Protein AF-J5KKH3-F1 (afdb_monomer_lite)

Foldseek 3Di:
DDDDDDDDDPPPPPQVVLQVVQVQVLQVLLCVLLVVLVQVLCVPFQVNDLHAPVSQVNGPDDPDDDPDDPCSCVVCVVQADDDPDNVVLSVLSNVQVVQLSNQVSHVLVVLCVLPVVCNVVCRVPKDQDKDFQDWDQDPQKIKTFIARIPVVVVCVVVVSVPCPDDRDGSGIWIWHDDPSHIHTYRDD

Radius of gyration: 20.19 Å; chains: 1; bounding box: 41×70×56 Å

pLDDT: mean 82.18, std 15.2, range [37.94, 97.38]

Sequence (188 aa):
MKKIVYAVLASAVLAFGASEDSAKSLTMEFLKAVQKPYKEFMDKCLGGKMPDMQAMRDAKCGLFDDGRDYSYYKKLSGKIKFGDNKIEDMQELDTNYNEAMSTLADRVANLKAANPTKAQNIDANLKFVNKVVDIKEEDGETKVYYSLSNLQELIKMYNLGIYTEEILYDGILSLECGDGKCKILPQN

Secondary structure (DSSP, 8-state):
-----------SSHHHHHHHHHHHHHHHHHHHHHHHHHHHHHHHHSTTSPPPHHHHHT-SS-TT-TT--GGGGGGGTTTB---S-HHHHHHHHHHHHHHHHHHHHHHHHHHHHH-GGGHHHHHHH--EEEEEEEEEEETTEEEEEEEEESHHHHHHHTT--S--SS---SEEEEEEEETTEEEEE---

Structure (mmCIF, N/CA/C/O backbone):
data_AF-J5KKH3-F1
#
_entry.id   AF-J5KKH3-F1
#
loop_
_atom_site.group_PDB
_atom_site.id
_atom_site.type_symbol
_atom_site.label_atom_id
_atom_site.label_alt_id
_atom_site.label_comp_id
_atom_site.label_asym_id
_atom_site.label_entity_id
_atom_site.label_seq_id
_atom_site.pdbx_PDB_ins_code
_atom_site.Cartn_x
_atom_site.Cartn_y
_atom_site.Cartn_z
_atom_site.occupancy
_atom_site.B_iso_or_equiv
_atom_site.auth_seq_id
_atom_site.auth_comp_id
_atom_site.auth_asym_id
_atom_site.auth_atom_id
_atom_site.pdbx_PDB_model_num
ATOM 1 N N . MET A 1 1 ? 23.697 48.960 -31.230 1.00 40.50 1 MET A N 1
ATOM 2 C CA . MET A 1 1 ? 23.249 47.659 -31.793 1.00 40.50 1 MET A CA 1
ATOM 3 C C . MET A 1 1 ? 24.181 46.596 -31.217 1.00 40.50 1 MET A C 1
ATOM 5 O O . MET A 1 1 ? 25.371 46.811 -31.323 1.00 40.50 1 MET A O 1
ATOM 9 N N . LYS A 1 2 ? 23.792 45.519 -30.529 1.00 37.94 2 LYS A N 1
ATOM 10 C CA . LYS A 1 2 ? 22.550 44.738 -30.4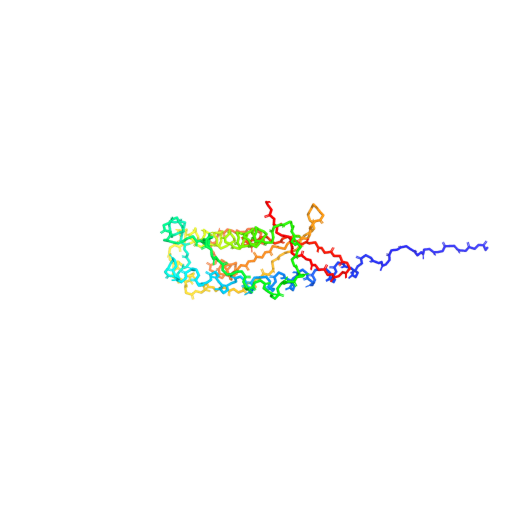77 1.00 37.94 2 LYS A CA 1
ATOM 11 C C . LYS A 1 2 ? 22.249 44.332 -29.023 1.00 37.94 2 LYS A C 1
ATOM 13 O O . LYS A 1 2 ? 23.160 44.015 -28.269 1.00 37.94 2 LYS A O 1
ATOM 18 N N . LYS A 1 3 ? 20.962 44.329 -28.674 1.00 40.31 3 LYS A N 1
ATOM 19 C CA . LYS A 1 3 ? 20.409 43.634 -27.507 1.00 40.31 3 LYS A CA 1
ATOM 20 C C . LYS A 1 3 ? 20.578 42.127 -27.725 1.00 40.31 3 LYS A C 1
ATOM 22 O O . LYS A 1 3 ? 20.218 41.648 -28.797 1.00 40.31 3 LYS A O 1
ATOM 27 N N . ILE A 1 4 ? 21.055 41.396 -26.725 1.00 45.94 4 ILE A N 1
ATOM 28 C CA . ILE A 1 4 ? 20.793 39.959 -26.605 1.00 45.94 4 ILE A CA 1
ATOM 29 C C . ILE A 1 4 ? 20.009 39.805 -25.308 1.00 45.94 4 ILE A C 1
ATOM 31 O O . ILE A 1 4 ? 20.543 39.968 -24.216 1.00 45.94 4 ILE A O 1
ATOM 35 N N . VAL A 1 5 ? 18.701 39.624 -25.465 1.00 42.97 5 VAL A N 1
ATOM 36 C CA . VAL A 1 5 ? 17.763 39.328 -24.388 1.00 42.97 5 VAL A CA 1
ATOM 37 C C . VAL A 1 5 ? 17.586 37.814 -24.347 1.00 42.97 5 VAL A C 1
ATOM 39 O O . VAL A 1 5 ? 17.297 37.205 -25.371 1.00 42.97 5 VAL A O 1
ATOM 42 N N . TYR A 1 6 ? 17.813 37.268 -23.153 1.00 45.56 6 TYR A N 1
ATOM 43 C CA . TYR A 1 6 ? 17.179 36.111 -22.519 1.00 45.56 6 TYR A CA 1
ATOM 44 C C . TYR A 1 6 ? 16.308 35.190 -23.381 1.00 45.56 6 TYR A C 1
ATOM 46 O O . TYR A 1 6 ? 15.231 35.578 -23.825 1.00 45.56 6 TYR A O 1
ATOM 54 N N . ALA A 1 7 ? 16.692 33.916 -23.423 1.00 49.44 7 ALA A N 1
ATOM 55 C CA . ALA A 1 7 ? 15.748 32.806 -23.497 1.00 49.44 7 ALA A CA 1
ATOM 56 C C . ALA A 1 7 ? 16.432 31.536 -22.981 1.00 49.44 7 ALA A C 1
ATOM 58 O O . ALA A 1 7 ? 16.978 30.759 -23.757 1.00 49.44 7 ALA A O 1
ATOM 59 N N . VAL A 1 8 ? 16.434 31.331 -21.664 1.00 42.41 8 VAL A N 1
ATOM 60 C CA . VAL A 1 8 ? 16.757 30.026 -21.085 1.00 42.41 8 VAL A CA 1
ATOM 61 C C . VAL A 1 8 ? 15.768 29.750 -19.950 1.00 42.41 8 VAL A C 1
ATOM 63 O O . VAL A 1 8 ? 15.654 30.546 -19.024 1.00 42.41 8 VAL A O 1
ATOM 66 N N . LEU A 1 9 ? 15.087 28.604 -20.078 1.00 42.47 9 LEU A N 1
ATOM 67 C CA . LEU A 1 9 ? 14.285 27.872 -19.084 1.00 42.47 9 LEU A CA 1
ATOM 68 C C . LEU A 1 9 ? 12.838 28.336 -18.852 1.00 42.47 9 LEU A C 1
ATOM 70 O O . LEU A 1 9 ? 12.487 28.869 -17.807 1.00 42.47 9 LEU A O 1
ATOM 74 N N . ALA A 1 10 ? 11.963 27.972 -19.793 1.00 41.03 10 ALA A N 1
ATOM 75 C CA . ALA A 1 10 ? 10.528 27.785 -19.545 1.00 41.03 10 ALA A CA 1
ATOM 76 C C . ALA A 1 10 ? 10.089 26.313 -19.733 1.00 41.03 10 ALA A C 1
ATOM 78 O O . ALA A 1 10 ? 8.923 26.044 -20.000 1.00 41.03 10 ALA A O 1
ATOM 79 N N . SER A 1 11 ? 11.011 25.348 -19.608 1.00 42.81 11 SER A N 1
ATOM 80 C CA . SER A 1 11 ? 10.734 23.927 -19.904 1.00 42.81 11 SER A CA 1
ATOM 81 C C . SER A 1 11 ? 10.612 23.025 -18.669 1.00 42.81 11 SER A C 1
ATOM 83 O O . SER A 1 11 ? 10.300 21.850 -18.814 1.00 42.81 11 SER A O 1
ATOM 85 N N . ALA A 1 12 ? 10.829 23.540 -17.455 1.00 41.09 12 ALA A N 1
ATOM 86 C CA . ALA A 1 12 ? 10.864 22.710 -16.245 1.00 41.09 12 ALA A CA 1
ATOM 87 C C . ALA A 1 12 ? 9.505 22.547 -15.532 1.00 41.09 12 ALA A C 1
ATOM 89 O O . ALA A 1 12 ? 9.409 21.768 -14.593 1.00 41.09 12 ALA A O 1
ATOM 90 N N . VAL A 1 13 ? 8.447 23.250 -15.958 1.00 43.22 13 VAL A N 1
ATOM 91 C CA . VAL A 1 13 ? 7.184 23.315 -15.186 1.00 43.22 13 VAL A CA 1
ATOM 92 C C . VAL A 1 13 ? 6.085 22.385 -15.731 1.00 43.22 13 VAL A C 1
ATOM 94 O O . VAL A 1 13 ? 5.138 22.076 -15.020 1.00 43.22 13 VAL A O 1
ATOM 97 N N . LEU A 1 14 ? 6.215 21.867 -16.960 1.00 48.72 14 LEU A N 1
ATOM 98 C CA . LEU A 1 14 ? 5.221 20.951 -17.554 1.00 48.72 14 LEU A CA 1
ATOM 99 C C . LEU A 1 14 ? 5.577 19.463 -17.404 1.00 48.72 14 LEU A C 1
ATOM 101 O O . LEU A 1 14 ? 4.680 18.624 -17.407 1.00 48.72 14 LEU A O 1
ATOM 105 N N . ALA A 1 15 ? 6.863 19.129 -17.261 1.00 55.47 15 ALA A N 1
ATOM 106 C CA . ALA A 1 15 ? 7.313 17.738 -17.175 1.00 55.47 15 ALA A CA 1
ATOM 107 C C . ALA A 1 15 ? 6.948 17.083 -15.831 1.00 55.47 15 ALA A C 1
ATOM 109 O O . ALA A 1 15 ? 6.516 15.934 -15.823 1.00 55.47 15 ALA A O 1
ATOM 110 N N . PHE A 1 16 ? 7.046 17.835 -14.727 1.00 57.81 16 PHE A N 1
ATOM 111 C CA . PHE A 1 16 ? 6.727 17.334 -13.386 1.00 57.81 16 PHE A CA 1
ATOM 112 C C . PHE A 1 16 ? 5.226 17.107 -13.164 1.00 57.81 16 PHE A C 1
ATOM 114 O O . PHE A 1 16 ? 4.843 16.098 -12.587 1.00 57.81 16 PHE A O 1
ATOM 121 N N . GLY A 1 17 ? 4.353 17.987 -13.669 1.00 69.81 17 GLY A N 1
ATOM 122 C CA . GLY A 1 17 ? 2.903 17.788 -13.528 1.00 69.81 17 GLY A CA 1
ATOM 123 C C . GLY A 1 17 ? 2.412 16.531 -14.256 1.00 69.81 17 GLY A C 1
ATOM 124 O O . GLY A 1 17 ? 1.636 15.751 -13.712 1.00 69.81 17 GLY A O 1
ATOM 125 N N . ALA A 1 18 ? 2.927 16.287 -15.466 1.00 76.19 18 ALA A N 1
ATOM 126 C CA . ALA A 1 18 ? 2.580 15.096 -16.238 1.00 76.19 18 ALA A CA 1
ATOM 127 C C . ALA A 1 18 ? 3.116 13.797 -15.605 1.00 76.19 18 ALA A C 1
ATOM 129 O O . ALA A 1 18 ? 2.428 12.774 -15.638 1.00 76.19 18 ALA A O 1
ATOM 130 N N . SER A 1 19 ? 4.323 13.818 -15.022 1.00 85.56 19 SER A N 1
ATOM 131 C CA . SER A 1 19 ? 4.866 12.654 -14.312 1.00 85.56 19 SER A CA 1
ATOM 132 C C . SER A 1 19 ? 4.127 12.386 -13.003 1.00 85.56 19 SER A C 1
ATOM 134 O O . SER A 1 19 ? 3.832 11.229 -12.723 1.00 85.56 19 SER A O 1
ATOM 136 N N . GLU A 1 20 ? 3.749 13.419 -12.249 1.00 89.38 20 GLU A N 1
ATOM 137 C CA . GLU A 1 20 ? 2.968 13.280 -11.016 1.00 89.38 20 GLU A CA 1
ATOM 138 C C . GLU A 1 20 ? 1.594 12.644 -11.287 1.00 89.38 20 GLU A C 1
ATOM 140 O O . GLU A 1 20 ? 1.200 11.693 -10.609 1.00 89.38 20 GLU A O 1
ATOM 145 N N . ASP A 1 21 ? 0.882 13.099 -12.321 1.00 93.75 21 ASP A N 1
ATOM 146 C CA . ASP A 1 21 ? -0.406 12.516 -12.718 1.00 93.75 21 ASP A CA 1
ATOM 147 C C . ASP A 1 21 ? -0.257 11.063 -13.188 1.00 93.75 21 ASP A C 1
ATOM 149 O O . ASP A 1 21 ? -1.050 10.190 -12.813 1.00 93.75 21 ASP A O 1
ATOM 153 N N . SER A 1 22 ? 0.788 10.778 -13.973 1.00 94.38 22 SER A N 1
ATOM 154 C CA . SER A 1 22 ? 1.114 9.413 -14.393 1.00 94.38 22 SER A CA 1
ATOM 155 C C . SER A 1 22 ? 1.438 8.521 -13.191 1.00 94.38 22 SER A C 1
ATOM 157 O O . SER A 1 22 ? 0.959 7.387 -13.132 1.00 94.38 22 SER A O 1
ATOM 159 N N . ALA A 1 23 ? 2.214 9.017 -12.226 1.00 96.06 23 ALA A N 1
ATOM 160 C CA . ALA A 1 23 ? 2.573 8.308 -11.003 1.00 96.06 23 ALA A CA 1
ATOM 161 C C . ALA A 1 23 ? 1.329 7.993 -10.167 1.00 96.06 23 ALA A C 1
ATOM 163 O O . ALA A 1 23 ? 1.091 6.834 -9.828 1.00 96.06 23 ALA A O 1
ATOM 164 N N . LYS A 1 24 ? 0.464 8.989 -9.928 1.00 96.56 24 LYS A N 1
ATOM 165 C CA . LYS A 1 24 ? -0.819 8.797 -9.231 1.00 96.56 24 LYS A CA 1
ATOM 166 C C . LYS A 1 24 ? -1.673 7.740 -9.917 1.00 96.56 24 LYS A C 1
ATOM 168 O O . LYS A 1 24 ? -2.166 6.824 -9.259 1.00 96.56 24 LYS A O 1
ATOM 173 N N . SER A 1 25 ? -1.856 7.858 -11.233 1.00 96.62 25 SER A N 1
ATOM 174 C CA . SER A 1 25 ? -2.681 6.921 -11.998 1.00 96.62 25 SER A CA 1
ATOM 175 C C . SER A 1 25 ? -2.134 5.499 -11.911 1.00 96.62 25 SER A C 1
ATOM 177 O O . SER A 1 25 ? -2.887 4.569 -11.621 1.00 96.62 25 SER A O 1
ATOM 179 N N . LEU A 1 26 ? -0.827 5.325 -12.119 1.00 97.38 26 LEU A N 1
ATOM 180 C CA . LEU A 1 26 ? -0.183 4.017 -12.096 1.00 97.38 26 LEU A CA 1
ATOM 181 C C . LEU A 1 26 ? -0.249 3.366 -10.710 1.00 97.38 26 LEU A C 1
ATOM 183 O O . LEU A 1 26 ? -0.613 2.194 -10.613 1.00 97.38 26 LEU A O 1
ATOM 187 N N . THR A 1 27 ? 0.007 4.125 -9.642 1.00 97.38 27 THR A N 1
ATOM 188 C CA . THR A 1 27 ? -0.133 3.633 -8.264 1.00 97.38 27 THR A CA 1
ATOM 189 C C . THR A 1 27 ? -1.567 3.200 -7.979 1.00 97.38 27 THR A C 1
ATOM 191 O O . THR A 1 27 ? -1.794 2.116 -7.448 1.00 97.38 27 THR A O 1
ATOM 194 N N . MET A 1 28 ? -2.571 3.978 -8.391 1.00 97.19 28 MET A N 1
ATOM 195 C CA . MET A 1 28 ? -3.971 3.588 -8.195 1.00 97.19 28 MET A CA 1
ATOM 196 C C . MET A 1 28 ? -4.360 2.333 -8.988 1.00 97.19 28 MET A C 1
ATOM 198 O O . MET A 1 28 ? -5.187 1.549 -8.519 1.00 97.19 28 MET A O 1
ATOM 202 N N . GLU A 1 29 ? -3.796 2.124 -10.180 1.00 96.50 29 GLU A N 1
ATOM 203 C CA . GLU A 1 29 ? -3.972 0.877 -10.934 1.00 96.50 29 GLU A CA 1
ATOM 204 C C . GLU A 1 29 ? -3.321 -0.318 -10.231 1.00 96.50 29 GLU A C 1
ATOM 206 O O . GLU A 1 29 ? -3.952 -1.373 -10.136 1.00 96.50 29 GLU A O 1
ATOM 211 N N . PHE A 1 30 ? -2.105 -0.142 -9.706 1.00 96.44 30 PHE A N 1
ATOM 212 C CA . PHE A 1 30 ? -1.412 -1.144 -8.899 1.00 96.44 30 PHE A CA 1
ATOM 213 C C . PHE A 1 30 ? -2.249 -1.562 -7.692 1.00 96.44 30 PHE A C 1
ATOM 215 O O . PHE A 1 30 ? -2.613 -2.733 -7.590 1.00 96.44 30 PHE A O 1
ATOM 222 N N . LEU A 1 31 ? -2.647 -0.604 -6.847 1.00 95.88 31 LEU A N 1
ATOM 223 C CA . LEU A 1 31 ? -3.416 -0.872 -5.629 1.00 95.88 31 LEU A CA 1
ATOM 224 C C . LEU A 1 31 ? -4.721 -1.618 -5.937 1.00 95.88 31 LEU A C 1
ATOM 226 O O . LEU A 1 31 ? -5.081 -2.565 -5.243 1.00 95.88 31 LEU A O 1
ATOM 230 N N . LYS A 1 32 ? -5.417 -1.254 -7.022 1.00 93.88 32 LYS A N 1
ATOM 231 C CA . LYS A 1 32 ? -6.631 -1.963 -7.465 1.00 93.88 32 LYS A CA 1
ATOM 232 C C . LYS A 1 32 ? -6.352 -3.393 -7.927 1.00 93.88 32 LYS A C 1
ATOM 234 O O . LYS A 1 32 ? -7.195 -4.262 -7.710 1.00 93.88 32 LYS A O 1
ATOM 239 N N . ALA A 1 33 ? -5.224 -3.633 -8.596 1.00 92.69 33 ALA A N 1
ATOM 240 C CA . ALA A 1 33 ? -4.867 -4.958 -9.095 1.00 92.69 33 ALA A CA 1
ATOM 241 C C . ALA A 1 33 ? -4.603 -5.942 -7.946 1.00 92.69 33 ALA A C 1
ATOM 243 O O . ALA A 1 33 ? -5.074 -7.077 -8.003 1.00 92.69 33 ALA A O 1
ATOM 244 N N . VAL A 1 34 ? -3.915 -5.489 -6.896 1.00 91.00 34 VAL A N 1
ATOM 245 C CA . VAL A 1 34 ? -3.505 -6.329 -5.756 1.00 91.00 34 VAL A CA 1
ATOM 246 C C . VAL A 1 34 ? -4.562 -6.426 -4.650 1.00 91.00 34 VAL A C 1
ATOM 248 O O . VAL A 1 34 ? -4.614 -7.419 -3.926 1.00 91.00 34 VAL A O 1
ATOM 251 N N . GLN A 1 35 ? -5.475 -5.454 -4.541 1.00 89.44 35 GLN A N 1
ATOM 252 C CA . GLN A 1 35 ? -6.492 -5.436 -3.482 1.00 89.44 35 GLN A CA 1
ATOM 253 C C . GLN A 1 35 ? -7.383 -6.686 -3.480 1.00 89.44 35 GLN A C 1
ATOM 255 O O . GLN A 1 35 ? -7.699 -7.223 -2.418 1.00 89.44 35 GLN A O 1
ATOM 260 N N . LYS A 1 36 ? -7.815 -7.148 -4.660 1.00 87.50 36 LYS A N 1
ATOM 261 C CA . LYS A 1 36 ? -8.691 -8.320 -4.778 1.00 87.50 36 LYS A CA 1
ATOM 262 C C . LYS A 1 36 ? -8.004 -9.619 -4.323 1.00 87.50 36 LYS A C 1
ATOM 264 O O . LYS A 1 36 ? -8.550 -10.246 -3.416 1.00 87.50 36 LYS A O 1
ATOM 269 N N . PRO A 1 37 ? -6.852 -10.033 -4.888 1.00 87.38 37 PRO A N 1
ATOM 270 C CA . PRO A 1 37 ? -6.185 -11.259 -4.448 1.00 87.38 37 PRO A CA 1
ATOM 271 C C . PRO A 1 37 ? -5.776 -11.188 -2.972 1.00 87.38 37 PRO A C 1
ATOM 273 O O . PRO A 1 37 ? -5.907 -12.177 -2.253 1.00 87.38 37 PRO A O 1
ATOM 276 N N . TYR A 1 38 ? -5.382 -10.011 -2.471 1.00 86.69 38 TYR A N 1
ATOM 277 C CA . TYR A 1 38 ? -5.101 -9.851 -1.045 1.00 86.69 38 TYR A CA 1
ATOM 278 C C . TYR A 1 38 ? -6.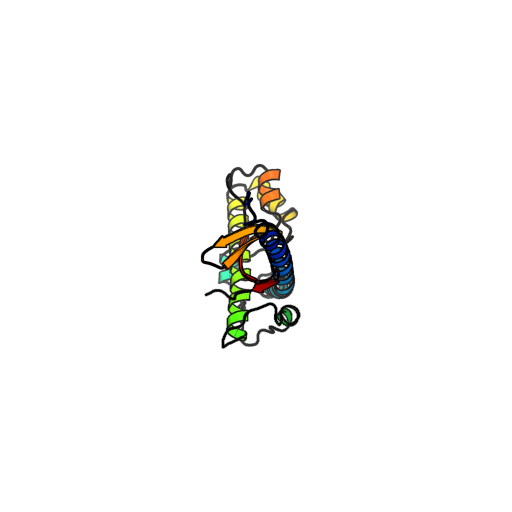350 -10.055 -0.178 1.00 86.69 38 TYR A C 1
ATOM 280 O O . TYR A 1 38 ? -6.293 -10.727 0.848 1.00 86.69 38 TYR A O 1
ATOM 288 N N . LYS A 1 39 ? -7.509 -9.526 -0.591 1.00 86.00 39 LYS A N 1
ATOM 289 C CA . LYS A 1 39 ? -8.775 -9.772 0.113 1.00 86.00 39 LYS A CA 1
ATOM 290 C C . LYS A 1 39 ? -9.137 -11.261 0.132 1.00 86.00 39 LYS A C 1
ATOM 292 O O . LYS A 1 39 ? -9.588 -11.756 1.157 1.00 86.00 39 LYS A O 1
ATOM 297 N N . GLU A 1 40 ? -8.930 -11.975 -0.969 1.00 86.31 40 GLU A N 1
ATOM 298 C CA . GLU A 1 40 ? -9.174 -13.422 -1.027 1.00 86.31 40 GLU A CA 1
ATOM 299 C C . GLU A 1 40 ? -8.249 -14.187 -0.068 1.00 86.31 40 GLU A C 1
ATOM 301 O O . GLU A 1 40 ? -8.706 -15.083 0.642 1.00 86.31 40 GLU A O 1
ATOM 306 N N . PHE A 1 41 ? -6.977 -13.786 0.024 1.00 84.56 41 PHE A N 1
ATOM 307 C CA . PHE A 1 41 ? -6.046 -14.287 1.036 1.00 84.56 41 PHE A CA 1
ATOM 308 C C . PHE A 1 41 ? -6.543 -14.000 2.461 1.00 84.56 41 PHE A C 1
ATOM 310 O O . PHE A 1 41 ? -6.628 -14.916 3.275 1.00 84.56 41 PHE A O 1
ATOM 317 N N . MET A 1 42 ? -6.947 -12.763 2.751 1.00 83.31 42 MET A N 1
ATOM 318 C CA . MET A 1 42 ? -7.504 -12.364 4.048 1.00 83.31 42 MET A CA 1
ATOM 319 C C . MET A 1 42 ? -8.730 -13.200 4.440 1.00 83.31 42 MET A C 1
ATOM 321 O O . MET A 1 42 ? -8.830 -13.691 5.566 1.00 83.31 42 MET A O 1
ATOM 325 N N . ASP A 1 43 ? -9.666 -13.379 3.511 1.00 84.94 43 ASP A N 1
ATOM 326 C CA . ASP A 1 43 ? -10.907 -14.114 3.745 1.00 84.94 43 ASP A CA 1
ATOM 327 C C . ASP A 1 43 ? -10.623 -15.615 3.966 1.00 84.94 43 ASP A C 1
ATOM 329 O O . ASP A 1 43 ? -11.205 -16.228 4.863 1.00 84.94 43 ASP A O 1
ATOM 333 N N . LYS A 1 44 ? -9.687 -16.202 3.205 1.00 82.69 44 LYS A N 1
ATOM 334 C CA . LYS A 1 44 ? -9.346 -17.634 3.270 1.00 82.69 44 LYS A CA 1
ATOM 335 C C . LYS A 1 44 ? -8.420 -17.996 4.437 1.00 82.69 44 LYS A C 1
ATOM 337 O O . LYS A 1 44 ? -8.627 -19.027 5.075 1.00 82.69 44 LYS A O 1
ATOM 342 N N . CYS A 1 45 ? -7.394 -17.188 4.690 1.00 80.50 45 CYS A N 1
ATOM 343 C CA . CYS A 1 45 ? -6.294 -17.515 5.603 1.00 80.50 45 CYS A CA 1
ATOM 344 C C . CYS A 1 45 ? -6.432 -16.843 6.976 1.00 80.50 45 CYS A C 1
ATOM 346 O O . CYS A 1 45 ? -5.918 -17.375 7.957 1.00 80.50 45 CYS A O 1
ATOM 348 N N . LEU A 1 46 ? -7.139 -15.708 7.059 1.00 78.69 46 LEU A N 1
ATOM 349 C CA . LEU A 1 46 ? -7.153 -14.827 8.238 1.00 78.69 46 LEU A CA 1
ATOM 350 C C . LEU A 1 46 ? -8.570 -14.539 8.771 1.00 78.69 46 LEU A C 1
ATOM 352 O O . LEU A 1 46 ? -8.763 -13.699 9.648 1.00 78.69 46 LEU A O 1
ATOM 356 N N . GLY A 1 47 ? -9.587 -15.241 8.260 1.00 76.50 47 GLY A N 1
ATOM 357 C CA . GLY A 1 47 ? -10.968 -15.130 8.739 1.00 76.50 47 GLY A CA 1
ATOM 358 C C . GLY A 1 47 ? -11.678 -13.827 8.349 1.00 76.50 47 GLY A C 1
ATOM 359 O O . GLY A 1 47 ? -12.672 -13.464 8.981 1.00 76.50 47 GLY A O 1
ATOM 360 N N . GLY A 1 48 ? -11.176 -13.117 7.331 1.00 73.38 48 GLY A N 1
ATOM 361 C CA . GLY A 1 48 ? -11.842 -11.968 6.702 1.00 73.38 48 GLY A CA 1
ATOM 362 C C . GLY A 1 48 ? -11.881 -10.678 7.526 1.00 73.38 48 GLY A C 1
ATOM 363 O O . GLY A 1 48 ? -12.589 -9.736 7.166 1.00 73.38 48 GLY A O 1
ATOM 364 N N . LYS A 1 49 ? -11.135 -10.609 8.632 1.00 70.88 49 LYS A N 1
ATOM 365 C CA . LYS A 1 49 ? -10.983 -9.403 9.463 1.00 70.88 49 LYS A CA 1
ATOM 366 C C . LYS A 1 49 ? -9.566 -8.866 9.342 1.00 70.88 49 LYS A C 1
ATOM 368 O O . LYS A 1 49 ? -8.658 -9.647 9.098 1.00 70.88 49 LYS A O 1
ATOM 373 N N . MET A 1 50 ? -9.380 -7.556 9.538 1.00 74.88 50 MET A N 1
ATOM 374 C CA . MET A 1 50 ? -8.045 -6.950 9.643 1.00 74.88 50 MET A CA 1
ATOM 375 C C . MET A 1 50 ? -7.215 -7.771 10.644 1.00 74.88 50 MET A C 1
ATOM 377 O O . MET A 1 50 ? -7.660 -7.913 11.788 1.00 74.88 50 MET A O 1
ATOM 381 N N . PRO A 1 51 ? -6.095 -8.372 10.217 1.00 69.56 51 PRO A N 1
ATOM 382 C CA . PRO A 1 51 ? -5.392 -9.327 11.049 1.00 69.56 51 PRO A CA 1
ATOM 383 C C . PRO A 1 51 ? -4.571 -8.546 12.070 1.00 69.56 51 PRO A C 1
ATOM 385 O O . PRO A 1 51 ? -4.002 -7.514 11.735 1.00 69.56 51 PRO A O 1
ATOM 388 N N . ASP A 1 52 ? -4.501 -9.006 13.313 1.00 71.62 52 ASP A N 1
ATOM 389 C CA . ASP A 1 52 ? -3.445 -8.529 14.201 1.00 71.62 52 ASP A CA 1
ATOM 390 C C . ASP A 1 52 ? -2.130 -9.272 13.897 1.00 71.62 52 ASP A C 1
ATOM 392 O O . ASP A 1 52 ? -2.084 -10.237 13.127 1.00 71.62 52 ASP A O 1
ATOM 396 N N . MET A 1 53 ? -1.035 -8.808 14.499 1.00 68.56 53 MET A N 1
ATOM 397 C CA . MET A 1 53 ? 0.290 -9.419 14.348 1.00 68.56 53 MET A CA 1
ATOM 398 C C . MET A 1 53 ? 0.304 -10.918 14.688 1.00 68.56 53 MET A C 1
ATOM 400 O O . MET A 1 53 ? 1.088 -11.664 14.103 1.00 68.56 53 MET A O 1
ATOM 404 N N . GLN A 1 54 ? -0.550 -11.372 15.611 1.00 72.00 54 GLN A N 1
ATOM 405 C CA . GLN A 1 54 ? -0.632 -12.778 15.995 1.00 72.00 54 GLN A CA 1
ATOM 406 C C . GLN A 1 54 ? -1.369 -13.590 14.924 1.00 72.00 54 GLN A C 1
ATOM 408 O O . GLN A 1 54 ? -0.868 -14.623 14.494 1.00 72.00 54 GLN A O 1
ATOM 413 N N . ALA A 1 55 ? -2.490 -13.086 14.408 1.00 73.50 55 ALA A N 1
ATOM 414 C CA . ALA A 1 55 ? -3.226 -13.699 13.308 1.00 73.50 55 ALA A CA 1
ATOM 415 C C . ALA A 1 55 ? -2.373 -13.821 12.036 1.00 73.50 55 ALA A C 1
ATOM 417 O O . ALA A 1 55 ? -2.464 -14.831 11.344 1.00 73.50 55 ALA A O 1
ATOM 418 N N . MET A 1 56 ? -1.514 -12.835 11.746 1.00 71.81 56 MET A N 1
ATOM 419 C CA . MET A 1 56 ? -0.569 -12.926 10.624 1.00 71.81 56 MET A CA 1
ATOM 420 C C . MET A 1 56 ? 0.506 -13.999 10.840 1.00 71.81 56 MET A C 1
ATOM 422 O O . MET A 1 56 ? 0.872 -14.681 9.887 1.00 71.81 56 MET A O 1
ATOM 426 N N . ARG A 1 57 ? 0.989 -14.187 12.077 1.00 68.94 57 ARG A N 1
ATOM 427 C CA . ARG A 1 57 ? 1.942 -15.261 12.423 1.00 68.94 57 ARG A CA 1
ATOM 428 C C . ARG A 1 57 ? 1.309 -16.649 12.384 1.00 68.94 57 ARG A C 1
ATOM 430 O O . ARG A 1 57 ? 1.959 -17.598 11.963 1.00 68.94 57 ARG A O 1
ATOM 437 N N . ASP A 1 58 ? 0.051 -16.750 12.797 1.00 73.19 58 ASP A N 1
ATOM 438 C CA . ASP A 1 58 ? -0.700 -18.006 12.888 1.00 73.19 58 ASP A CA 1
ATOM 439 C C . ASP A 1 58 ? -1.433 -18.361 11.579 1.00 73.19 58 ASP A C 1
ATOM 441 O O . ASP A 1 58 ? -2.224 -19.312 11.534 1.00 73.19 58 ASP A O 1
ATOM 445 N N . ALA A 1 59 ? -1.201 -17.592 10.508 1.00 70.44 59 ALA A N 1
ATOM 446 C CA . ALA A 1 59 ? -1.820 -17.802 9.210 1.00 70.44 59 ALA A CA 1
ATOM 447 C C . ALA A 1 59 ? -1.527 -19.221 8.699 1.00 70.44 59 ALA A C 1
ATOM 449 O O . ALA A 1 59 ? -0.382 -19.649 8.575 1.00 70.44 59 ALA A O 1
ATOM 450 N N . LYS A 1 60 ? -2.588 -19.966 8.376 1.00 64.38 60 LYS A N 1
ATOM 451 C CA . LYS A 1 60 ? -2.491 -21.372 7.937 1.00 64.38 60 LYS A CA 1
ATOM 452 C C . LYS A 1 60 ? -1.974 -21.547 6.507 1.00 64.38 60 LYS A C 1
ATOM 454 O O . LYS A 1 60 ? -1.746 -22.676 6.083 1.00 64.38 60 LYS A O 1
ATOM 459 N N . CYS A 1 61 ? -1.870 -20.451 5.767 1.00 69.56 61 CYS A N 1
ATOM 460 C CA . CYS A 1 61 ? -1.369 -20.384 4.402 1.00 69.56 61 CYS A CA 1
ATOM 461 C C . CYS A 1 61 ? -0.464 -19.167 4.277 1.00 69.56 61 CYS A C 1
ATOM 463 O O . CYS A 1 61 ? -0.725 -18.133 4.901 1.00 69.56 61 CYS A O 1
ATOM 465 N N . GLY A 1 62 ? 0.586 -19.288 3.469 1.00 64.50 62 GLY A N 1
ATOM 466 C CA . GLY A 1 62 ? 1.411 -18.151 3.119 1.00 64.50 62 GLY A CA 1
ATOM 467 C C . GLY A 1 62 ? 0.652 -17.236 2.170 1.00 64.50 62 GLY A C 1
ATOM 468 O O . GLY A 1 62 ? -0.159 -17.677 1.353 1.00 64.50 62 GLY A O 1
ATOM 469 N N . LEU A 1 63 ? 0.953 -15.938 2.226 1.00 65.88 63 LEU A N 1
ATOM 470 C CA . LEU A 1 63 ? 0.679 -15.092 1.071 1.00 65.88 63 LEU A CA 1
ATOM 471 C C . LEU A 1 63 ? 1.412 -15.716 -0.141 1.00 65.88 63 LEU A C 1
ATOM 473 O O . LEU A 1 63 ? 0.814 -15.928 -1.185 1.00 65.88 63 LEU A O 1
ATOM 477 N N . PHE A 1 64 ? 2.649 -16.172 0.036 1.00 68.31 64 PHE A N 1
ATOM 478 C CA . PHE A 1 64 ? 3.540 -16.649 -1.025 1.00 68.31 64 PHE A CA 1
ATOM 479 C C . PHE A 1 64 ? 3.525 -18.173 -1.261 1.00 68.31 64 PHE A C 1
ATOM 481 O O . PHE A 1 64 ? 4.582 -18.769 -1.432 1.00 68.31 64 PHE A O 1
ATOM 488 N N . ASP A 1 65 ? 2.357 -18.821 -1.248 1.00 61.72 65 ASP A N 1
ATOM 489 C CA . ASP A 1 65 ? 2.281 -20.271 -1.498 1.00 61.72 65 ASP A CA 1
ATOM 490 C C . ASP A 1 65 ? 2.752 -20.642 -2.927 1.00 61.72 65 ASP A C 1
ATOM 492 O O . ASP A 1 65 ? 2.426 -19.963 -3.912 1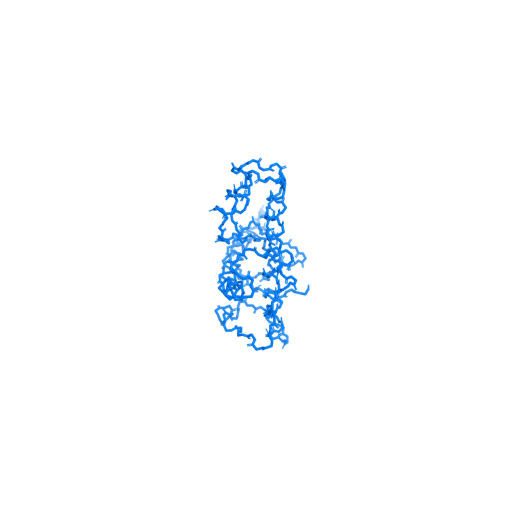.00 61.72 65 ASP A O 1
ATOM 496 N N . ASP A 1 66 ? 3.478 -21.761 -3.043 1.00 50.03 66 ASP A N 1
ATOM 497 C CA . ASP A 1 66 ? 3.953 -22.324 -4.312 1.00 50.03 66 ASP A CA 1
ATOM 498 C C . ASP A 1 66 ? 2.767 -22.616 -5.252 1.00 50.03 66 ASP A C 1
ATOM 500 O O . ASP A 1 66 ? 1.932 -23.486 -4.995 1.00 50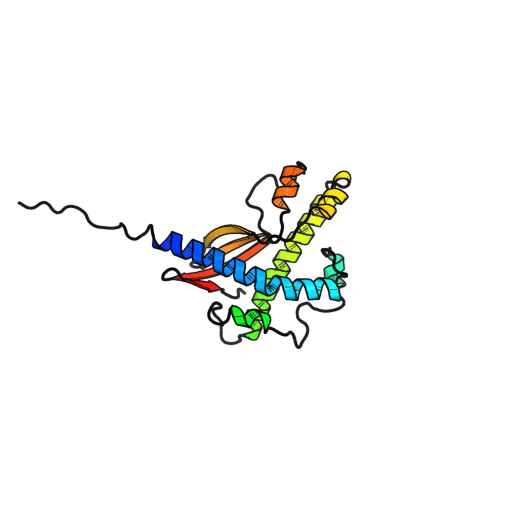.03 66 ASP A O 1
ATOM 504 N N . GLY A 1 67 ? 2.678 -21.867 -6.358 1.00 60.88 67 GLY A N 1
ATOM 505 C CA . GLY A 1 67 ? 1.580 -21.947 -7.334 1.00 60.88 67 GLY A CA 1
ATOM 506 C C . GLY A 1 67 ? 0.679 -20.710 -7.410 1.00 60.88 67 GLY A C 1
ATOM 507 O O . GLY A 1 67 ? -0.368 -20.765 -8.060 1.00 60.88 67 GLY A O 1
ATOM 508 N N . ARG A 1 68 ? 1.060 -19.597 -6.765 1.00 72.00 68 ARG A N 1
ATOM 509 C CA . ARG A 1 68 ? 0.336 -18.320 -6.838 1.00 72.00 68 ARG A CA 1
ATOM 510 C C . ARG A 1 68 ? 0.084 -17.872 -8.286 1.00 72.00 68 ARG A C 1
ATOM 512 O O . ARG A 1 68 ? 0.985 -17.815 -9.121 1.00 72.00 68 ARG A O 1
ATOM 519 N N . ASP A 1 69 ? -1.170 -17.524 -8.566 1.00 80.00 69 ASP A N 1
ATOM 520 C CA . ASP A 1 69 ? -1.591 -16.997 -9.862 1.00 80.00 69 ASP A CA 1
ATOM 521 C C . ASP A 1 69 ? -1.330 -15.490 -9.951 1.00 80.00 69 ASP A C 1
ATOM 523 O O . ASP A 1 69 ? -2.120 -14.694 -9.456 1.00 80.00 69 ASP A O 1
ATOM 527 N N . TYR A 1 70 ? -0.265 -15.093 -10.646 1.00 87.12 70 TYR A N 1
ATOM 528 C CA . TYR A 1 70 ? 0.064 -13.687 -10.904 1.00 87.12 70 TYR A CA 1
ATOM 529 C C . TYR A 1 70 ? -0.681 -13.068 -12.099 1.00 87.12 70 TYR A C 1
ATOM 531 O O . TYR A 1 70 ? -0.337 -11.978 -12.573 1.00 87.12 70 TYR A O 1
ATOM 539 N N . SER A 1 71 ? -1.717 -13.726 -12.629 1.00 89.75 71 SER A N 1
ATOM 540 C CA . SER A 1 71 ? -2.488 -13.215 -13.768 1.00 89.75 71 SER A CA 1
ATOM 541 C C . SER A 1 71 ? -3.163 -11.866 -13.492 1.00 89.75 71 SER A C 1
ATOM 543 O O . SER A 1 71 ? -3.422 -11.111 -14.437 1.00 89.75 71 SER A O 1
ATOM 545 N N . TYR A 1 72 ? -3.383 -11.497 -12.224 1.00 89.81 72 TYR A N 1
ATOM 546 C CA . TYR A 1 72 ? -3.919 -10.184 -11.846 1.00 89.81 72 TYR A CA 1
ATOM 547 C C . TYR A 1 72 ? -2.995 -9.022 -12.244 1.00 89.81 72 TYR A C 1
ATOM 549 O O . TYR A 1 72 ? -3.485 -7.926 -12.528 1.00 89.81 72 TYR A O 1
ATOM 557 N N . TYR A 1 73 ? -1.691 -9.266 -12.414 1.00 92.56 73 TYR A N 1
ATOM 558 C CA . TYR A 1 73 ? -0.751 -8.281 -12.952 1.00 92.56 73 TYR A CA 1
ATOM 559 C C . TYR A 1 73 ? -0.818 -8.112 -14.474 1.00 92.56 73 TYR A C 1
ATOM 561 O O . TYR A 1 73 ? -0.188 -7.203 -15.016 1.00 92.56 73 TYR A O 1
ATOM 569 N N . LYS A 1 74 ? -1.602 -8.915 -15.209 1.00 91.38 74 LYS A N 1
ATOM 570 C CA . LYS A 1 74 ? -1.671 -8.848 -16.683 1.00 91.38 74 LYS A CA 1
ATOM 571 C C . LYS A 1 74 ? -2.000 -7.444 -17.206 1.00 91.38 74 LYS A C 1
ATOM 573 O O . LYS A 1 74 ? -1.471 -7.044 -18.239 1.00 91.38 74 LYS A O 1
ATOM 578 N N . LYS A 1 75 ? -2.835 -6.680 -16.492 1.00 89.19 75 LYS A N 1
ATOM 579 C CA . LYS A 1 75 ? -3.193 -5.294 -16.858 1.00 89.19 75 LYS A CA 1
ATOM 580 C C . LYS A 1 75 ? -2.068 -4.280 -16.619 1.00 89.19 75 LYS A C 1
ATOM 582 O O . LYS A 1 75 ? -2.080 -3.218 -17.233 1.00 89.19 75 LYS A O 1
ATOM 587 N N . LEU A 1 76 ? -1.100 -4.620 -15.770 1.00 93.50 76 LEU A N 1
ATOM 588 C CA . LEU A 1 76 ? 0.110 -3.834 -15.521 1.00 93.50 76 LEU A CA 1
ATOM 589 C C . LEU A 1 76 ? 1.289 -4.297 -16.391 1.00 93.50 76 LEU A C 1
ATOM 591 O O . LEU A 1 76 ? 2.395 -3.775 -16.269 1.00 93.50 76 LEU A O 1
ATOM 595 N N . SER A 1 77 ? 1.075 -5.256 -17.301 1.00 88.50 77 SER A N 1
ATOM 596 C CA . SER A 1 77 ? 2.107 -5.702 -18.238 1.00 88.50 77 SER A CA 1
ATOM 597 C C . SER A 1 77 ? 2.618 -4.525 -19.075 1.00 88.50 77 SER A C 1
ATOM 599 O O . SER A 1 77 ? 1.836 -3.813 -19.699 1.00 88.50 77 SER A O 1
ATOM 601 N N . GLY A 1 78 ? 3.936 -4.312 -19.081 1.00 90.19 78 GLY A N 1
ATOM 602 C CA . GLY A 1 78 ? 4.581 -3.168 -19.739 1.00 90.19 78 GLY A CA 1
ATOM 603 C C . GLY A 1 78 ? 4.575 -1.863 -18.928 1.00 90.19 78 GLY A C 1
ATOM 604 O O . GLY A 1 78 ? 5.253 -0.914 -19.321 1.00 90.19 78 GLY A O 1
ATOM 605 N N . LYS A 1 79 ? 3.861 -1.824 -17.795 1.00 95.44 79 LYS A N 1
ATOM 606 C CA . LYS A 1 79 ? 3.891 -0.735 -16.803 1.00 95.44 79 LYS A CA 1
ATOM 607 C C . LYS A 1 79 ? 4.783 -1.053 -15.599 1.00 95.44 79 LYS A C 1
ATOM 609 O O . LYS A 1 79 ? 5.019 -0.176 -14.782 1.00 95.44 79 LYS A O 1
ATOM 614 N N . ILE A 1 80 ? 5.269 -2.288 -15.496 1.00 96.06 80 ILE A N 1
ATOM 615 C CA . ILE A 1 80 ? 6.271 -2.731 -14.522 1.00 96.06 80 ILE A CA 1
ATOM 616 C C . ILE A 1 80 ? 7.595 -2.915 -15.265 1.00 96.06 80 ILE A C 1
ATOM 618 O O . ILE A 1 80 ? 7.611 -3.459 -16.378 1.00 96.06 80 ILE A O 1
ATOM 622 N N . LYS A 1 81 ? 8.691 -2.440 -14.675 1.00 94.62 81 LYS A N 1
ATOM 623 C CA . LYS A 1 81 ? 10.052 -2.653 -15.168 1.00 94.62 81 LYS A CA 1
ATOM 624 C C . LYS A 1 81 ? 10.591 -3.942 -14.547 1.00 94.62 81 LYS A C 1
ATOM 626 O O . LYS A 1 81 ? 11.161 -3.913 -13.471 1.00 94.62 81 LYS A O 1
ATOM 631 N N . PHE A 1 82 ? 10.339 -5.059 -15.224 1.00 92.25 82 PHE A N 1
ATOM 632 C CA . PHE A 1 82 ? 10.827 -6.369 -14.792 1.00 92.25 82 PHE A CA 1
ATOM 633 C C . PHE A 1 82 ? 12.340 -6.498 -15.003 1.00 92.25 82 PHE A C 1
ATOM 635 O O . PHE A 1 82 ? 12.855 -6.016 -16.020 1.00 92.25 82 PHE A O 1
ATOM 642 N N . GLY A 1 83 ? 13.014 -7.155 -14.060 1.00 88.31 83 GLY A N 1
ATOM 643 C CA . GLY A 1 83 ? 14.386 -7.629 -14.186 1.00 88.31 83 GLY A CA 1
ATOM 644 C C . GLY A 1 83 ? 14.461 -8.963 -14.932 1.00 88.31 83 GLY A C 1
ATOM 645 O O . GLY A 1 83 ? 13.627 -9.277 -15.788 1.00 88.31 83 GLY A O 1
ATOM 646 N N . ASP A 1 84 ? 15.472 -9.765 -14.597 1.00 88.44 84 ASP A N 1
ATOM 647 C CA . ASP A 1 84 ? 15.707 -11.066 -15.235 1.00 88.44 84 ASP A CA 1
ATOM 648 C C . ASP A 1 84 ? 14.637 -12.108 -14.856 1.00 88.44 84 ASP A C 1
ATOM 650 O O . ASP A 1 84 ? 14.334 -13.007 -15.648 1.00 88.44 84 ASP A O 1
ATOM 654 N N . ASN A 1 85 ? 14.023 -11.972 -13.673 1.00 87.88 85 ASN A N 1
ATOM 655 C CA . ASN A 1 85 ? 13.026 -12.900 -13.149 1.00 87.88 85 ASN A CA 1
ATOM 656 C C . ASN A 1 85 ? 11.701 -12.207 -12.798 1.00 87.88 85 ASN A C 1
ATOM 658 O O . ASN A 1 85 ? 11.463 -11.751 -11.685 1.00 87.88 85 ASN A O 1
ATOM 662 N N . LYS A 1 86 ? 10.769 -12.240 -13.753 1.00 90.50 86 LYS A N 1
ATOM 663 C CA . LYS A 1 86 ? 9.437 -11.633 -13.629 1.00 90.50 86 LYS A CA 1
ATOM 664 C C . LYS A 1 86 ? 8.634 -12.096 -12.404 1.00 90.50 86 LYS A C 1
ATOM 666 O O . LYS A 1 86 ? 7.796 -11.345 -11.915 1.00 90.50 86 LYS A O 1
ATOM 671 N N . ILE A 1 87 ? 8.785 -13.356 -11.992 1.00 89.06 87 ILE A N 1
ATOM 672 C CA . ILE A 1 87 ? 7.994 -13.914 -10.883 1.00 89.06 87 ILE A CA 1
ATOM 673 C C . ILE A 1 87 ? 8.466 -13.319 -9.558 1.00 89.06 87 ILE A C 1
ATOM 675 O O . ILE A 1 87 ? 7.635 -12.940 -8.740 1.00 89.06 87 ILE A O 1
ATOM 679 N N . GLU A 1 88 ? 9.776 -13.200 -9.385 1.00 89.56 88 GLU A N 1
ATOM 680 C CA . GLU A 1 88 ? 10.410 -12.601 -8.209 1.00 89.56 88 GLU A CA 1
ATOM 681 C C . GLU A 1 88 ? 10.010 -11.129 -8.066 1.00 89.56 88 GLU A C 1
ATOM 683 O O . GLU A 1 88 ? 9.458 -10.739 -7.043 1.00 89.56 88 GLU A O 1
ATOM 688 N N . ASP A 1 89 ? 10.069 -10.364 -9.157 1.00 92.62 89 ASP A N 1
ATOM 689 C CA . ASP A 1 89 ? 9.561 -8.987 -9.200 1.00 92.62 89 ASP A CA 1
ATOM 690 C C . ASP A 1 89 ? 8.077 -8.880 -8.776 1.00 92.62 89 ASP A C 1
ATOM 692 O O . ASP A 1 89 ? 7.649 -7.937 -8.112 1.00 92.62 89 ASP A O 1
ATOM 696 N N . MET A 1 90 ? 7.235 -9.840 -9.179 1.00 92.00 90 MET A N 1
ATOM 697 C CA . MET A 1 90 ? 5.824 -9.862 -8.767 1.00 92.00 90 MET A CA 1
ATOM 698 C C . MET A 1 90 ? 5.662 -10.212 -7.284 1.00 92.00 90 MET A C 1
ATOM 700 O O . MET A 1 90 ? 4.751 -9.694 -6.637 1.00 92.00 90 MET A O 1
ATOM 704 N N . GLN A 1 91 ? 6.526 -11.074 -6.744 1.00 90.31 91 GLN A N 1
ATOM 705 C CA . GLN A 1 91 ? 6.567 -11.408 -5.319 1.00 90.31 91 GLN A CA 1
ATOM 706 C C . GLN A 1 91 ? 6.987 -10.206 -4.475 1.00 90.31 91 GLN A C 1
ATOM 708 O O . GLN A 1 91 ? 6.376 -9.956 -3.435 1.00 90.31 91 GLN A O 1
ATOM 713 N N . GLU A 1 92 ? 7.965 -9.429 -4.929 1.00 91.06 92 GLU A N 1
ATOM 714 C CA . GLU A 1 92 ? 8.381 -8.180 -4.284 1.00 91.06 92 GLU A CA 1
ATOM 715 C C . GLU A 1 92 ? 7.231 -7.167 -4.239 1.00 91.06 92 GLU A C 1
ATOM 717 O O . GLU A 1 92 ? 6.929 -6.586 -3.196 1.00 91.06 92 GLU A O 1
ATOM 722 N N . LEU A 1 93 ? 6.505 -7.006 -5.349 1.00 93.81 93 LEU A N 1
ATOM 723 C CA . LEU A 1 93 ? 5.352 -6.106 -5.409 1.00 93.81 93 LEU A CA 1
ATOM 724 C C . LEU A 1 93 ? 4.196 -6.543 -4.495 1.00 93.81 93 LEU A C 1
ATOM 726 O O . LEU A 1 93 ? 3.543 -5.698 -3.877 1.00 93.81 93 LEU A O 1
ATOM 730 N N . ASP A 1 94 ? 3.941 -7.846 -4.380 1.00 91.50 94 ASP A N 1
ATOM 731 C CA . ASP A 1 94 ? 2.998 -8.374 -3.390 1.00 91.50 94 ASP A CA 1
ATOM 732 C C . ASP A 1 94 ? 3.483 -8.137 -1.955 1.00 91.50 94 ASP A C 1
ATOM 734 O O . ASP A 1 94 ? 2.675 -7.824 -1.077 1.00 91.50 94 ASP A O 1
ATOM 738 N N . THR A 1 95 ? 4.790 -8.286 -1.719 1.00 89.75 95 THR A N 1
ATOM 739 C CA . THR A 1 95 ? 5.427 -8.062 -0.415 1.00 89.75 95 THR A CA 1
ATOM 740 C C . THR A 1 95 ? 5.243 -6.619 0.021 1.00 89.75 95 THR A C 1
ATOM 742 O O . THR A 1 95 ? 4.734 -6.389 1.115 1.00 89.75 95 THR A O 1
ATOM 745 N N . ASN A 1 96 ? 5.499 -5.658 -0.869 1.00 92.50 96 ASN A N 1
ATOM 746 C CA . ASN A 1 96 ? 5.257 -4.239 -0.618 1.00 92.50 96 ASN A CA 1
ATOM 747 C C . ASN A 1 96 ? 3.817 -3.964 -0.150 1.00 92.50 96 ASN A C 1
ATOM 749 O O . ASN A 1 96 ? 3.591 -3.280 0.849 1.00 92.50 96 ASN A O 1
ATOM 753 N N . TYR A 1 97 ? 2.822 -4.533 -0.840 1.00 92.25 97 TYR A N 1
ATOM 754 C CA . TYR A 1 97 ? 1.422 -4.352 -0.453 1.00 92.25 97 TYR A CA 1
ATOM 755 C C . TYR A 1 97 ? 1.092 -5.038 0.883 1.00 92.25 97 TYR A C 1
ATOM 757 O O . TYR A 1 97 ? 0.319 -4.513 1.688 1.00 92.25 97 TYR A O 1
ATOM 765 N N . ASN A 1 98 ? 1.671 -6.212 1.141 1.00 88.81 98 ASN A N 1
ATOM 766 C CA . ASN A 1 98 ? 1.485 -6.933 2.396 1.00 88.81 98 ASN A CA 1
ATOM 767 C C . ASN A 1 98 ? 2.080 -6.198 3.599 1.00 88.81 98 ASN A C 1
ATOM 769 O O . ASN A 1 98 ? 1.458 -6.148 4.662 1.00 88.81 98 ASN A O 1
ATOM 773 N N . GLU A 1 99 ? 3.263 -5.616 3.438 1.00 89.38 99 GLU A N 1
ATOM 774 C CA . GLU A 1 99 ? 3.886 -4.771 4.453 1.00 89.38 99 GLU A CA 1
ATOM 775 C C . GLU A 1 99 ? 3.014 -3.553 4.745 1.00 89.38 99 GLU A C 1
ATOM 777 O O . GLU A 1 99 ? 2.725 -3.282 5.908 1.00 89.38 99 GLU A O 1
ATOM 782 N N . ALA A 1 100 ? 2.468 -2.906 3.711 1.00 92.75 100 ALA A N 1
ATOM 783 C CA . ALA A 1 100 ? 1.552 -1.786 3.893 1.00 92.75 100 ALA A CA 1
ATOM 784 C C . ALA A 1 100 ? 0.277 -2.174 4.664 1.00 92.75 100 ALA A C 1
ATOM 786 O O . ALA A 1 100 ? -0.170 -1.461 5.567 1.00 92.75 100 ALA A O 1
ATOM 787 N N . MET A 1 101 ? -0.299 -3.340 4.361 1.00 90.19 101 MET A N 1
ATOM 788 C CA . MET A 1 101 ? -1.425 -3.894 5.123 1.00 90.19 101 MET A CA 1
ATOM 789 C C . MET A 1 101 ? -1.049 -4.208 6.574 1.00 90.19 101 MET A C 1
ATOM 791 O O . MET A 1 101 ? -1.850 -3.954 7.477 1.00 90.19 101 MET A O 1
ATOM 795 N N . SER A 1 102 ? 0.164 -4.711 6.806 1.00 87.06 102 SER A N 1
ATOM 796 C CA . SER A 1 102 ? 0.698 -4.997 8.142 1.00 87.06 102 SER A CA 1
ATOM 797 C C . SER A 1 102 ? 0.882 -3.715 8.956 1.00 87.06 102 SER A C 1
ATOM 799 O O . SER A 1 102 ? 0.457 -3.645 10.109 1.00 87.06 102 SER A O 1
ATOM 801 N N . THR A 1 103 ? 1.435 -2.664 8.343 1.00 89.88 103 THR A N 1
ATOM 802 C CA . THR A 1 103 ? 1.563 -1.330 8.942 1.00 89.88 103 THR A CA 1
ATOM 803 C C . THR A 1 103 ? 0.200 -0.740 9.298 1.00 89.88 103 THR A C 1
ATOM 805 O O . THR A 1 103 ? 0.018 -0.216 10.400 1.00 89.88 103 THR A O 1
ATOM 808 N N . LEU A 1 104 ? -0.784 -0.843 8.400 1.00 91.25 104 LEU A N 1
ATOM 809 C CA . LEU A 1 104 ? -2.149 -0.400 8.679 1.00 91.25 104 LEU A CA 1
ATOM 810 C C . LEU A 1 104 ? -2.756 -1.169 9.863 1.00 91.25 104 LEU A C 1
ATOM 812 O O . LEU A 1 104 ? -3.320 -0.559 10.773 1.00 91.25 104 LEU A O 1
ATOM 816 N N . ALA A 1 105 ? -2.636 -2.495 9.861 1.00 88.44 105 ALA A N 1
ATOM 817 C CA . ALA A 1 105 ? -3.158 -3.352 10.917 1.00 88.44 105 ALA A CA 1
ATOM 818 C C . ALA A 1 105 ? -2.580 -3.003 12.297 1.00 88.44 105 ALA A C 1
ATOM 820 O O . ALA A 1 105 ? -3.340 -2.851 13.258 1.00 88.44 105 ALA A O 1
ATOM 821 N N . ASP A 1 106 ? -1.262 -2.815 12.385 1.00 86.44 106 ASP A N 1
ATOM 822 C CA . ASP A 1 106 ? -0.581 -2.432 13.623 1.00 86.44 106 ASP A CA 1
ATOM 823 C C . ASP A 1 106 ? -1.080 -1.079 14.153 1.00 86.44 106 ASP A C 1
ATOM 825 O O . ASP A 1 106 ? -1.455 -0.948 15.320 1.00 86.44 106 ASP A O 1
ATOM 829 N N . ARG A 1 107 ? -1.212 -0.076 13.279 1.00 88.25 107 ARG A N 1
ATOM 830 C CA . ARG A 1 107 ? -1.754 1.240 13.660 1.00 88.25 107 ARG A CA 1
ATOM 831 C C . ARG A 1 107 ? -3.185 1.151 14.170 1.00 88.25 107 ARG A C 1
ATOM 833 O O . ARG A 1 107 ? -3.521 1.778 15.175 1.00 88.25 107 ARG A O 1
ATOM 840 N N . VAL A 1 108 ? -4.037 0.369 13.506 1.00 89.19 108 VAL A N 1
ATOM 841 C CA . VAL A 1 108 ? -5.419 0.141 13.955 1.00 89.19 108 VAL A CA 1
ATOM 842 C C . VAL A 1 108 ? -5.432 -0.530 15.330 1.00 89.19 108 VAL A C 1
ATOM 844 O O . VAL A 1 108 ? -6.195 -0.107 16.201 1.00 89.19 108 VAL A O 1
ATOM 847 N N . ALA A 1 109 ? -4.589 -1.540 15.552 1.00 86.88 109 ALA A N 1
ATOM 848 C CA . ALA A 1 109 ? -4.479 -2.226 16.837 1.00 86.88 109 ALA A CA 1
ATOM 849 C C . ALA A 1 109 ? -4.028 -1.271 17.954 1.00 86.88 109 ALA A C 1
ATOM 851 O O . ALA A 1 109 ? -4.685 -1.189 18.995 1.00 86.88 109 ALA A O 1
ATOM 852 N N . ASN A 1 110 ? -2.984 -0.478 17.707 1.00 85.44 110 ASN A N 1
ATOM 853 C CA . ASN A 1 110 ? -2.466 0.509 18.654 1.00 85.44 110 ASN A CA 1
ATOM 854 C C . ASN A 1 110 ? -3.509 1.583 19.000 1.00 85.44 110 ASN A C 1
ATOM 856 O O . ASN A 1 110 ? -3.694 1.919 20.171 1.00 85.44 110 ASN A O 1
ATOM 860 N N . LEU A 1 111 ? -4.267 2.070 18.013 1.00 86.44 111 LEU A N 1
ATOM 861 C CA . LEU A 1 111 ? -5.343 3.038 18.252 1.00 86.44 111 LEU A CA 1
ATOM 862 C C . LEU A 1 111 ? -6.466 2.465 19.113 1.00 86.44 111 LEU A C 1
ATOM 864 O O . LEU A 1 111 ? -6.959 3.155 20.005 1.00 86.44 111 LEU A O 1
ATOM 868 N N . LYS A 1 112 ? -6.866 1.213 18.870 1.00 86.81 112 LYS A N 1
ATOM 869 C CA . LYS A 1 112 ? -7.883 0.529 19.680 1.00 86.81 112 LYS A CA 1
ATOM 870 C C . LYS A 1 112 ? -7.406 0.293 21.108 1.00 86.81 112 LYS A C 1
ATOM 872 O O . LYS A 1 112 ? -8.181 0.508 22.036 1.00 86.81 112 LYS A O 1
ATOM 877 N N . ALA A 1 113 ? -6.151 -0.122 21.277 1.00 86.94 113 ALA A N 1
ATOM 878 C CA . ALA A 1 113 ? -5.553 -0.351 22.587 1.00 86.94 113 ALA A CA 1
ATOM 879 C C . ALA A 1 113 ? -5.482 0.946 23.404 1.00 86.94 113 ALA A C 1
ATOM 881 O O . ALA A 1 113 ? -5.836 0.957 24.581 1.00 86.94 113 ALA A O 1
ATOM 882 N N . ALA A 1 114 ? -5.091 2.051 22.769 1.00 85.75 114 ALA A N 1
ATOM 883 C CA . ALA A 1 114 ? -5.001 3.343 23.434 1.00 85.75 114 ALA A CA 1
ATOM 884 C C . ALA A 1 114 ? -6.364 4.026 23.645 1.00 85.75 114 ALA A C 1
ATOM 886 O O . ALA A 1 114 ? -6.516 4.817 24.573 1.00 85.75 114 ALA A O 1
ATOM 887 N N . ASN A 1 115 ? -7.375 3.705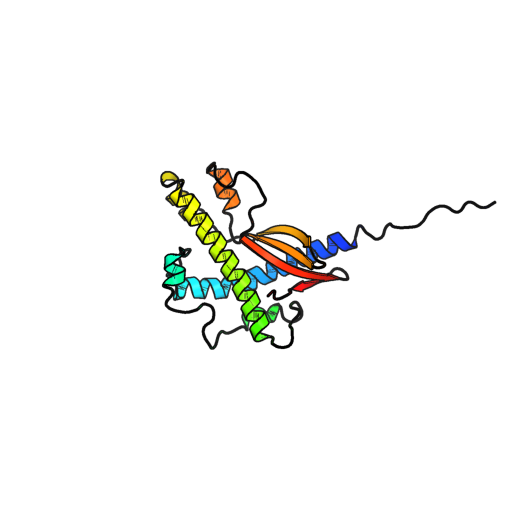 22.826 1.00 85.31 115 ASN A N 1
ATOM 888 C CA . ASN A 1 115 ? -8.726 4.262 22.930 1.00 85.31 115 ASN A CA 1
ATOM 889 C C . ASN A 1 115 ? -9.824 3.173 22.974 1.00 85.31 115 ASN A C 1
ATOM 891 O O . ASN A 1 115 ? -10.660 3.104 22.061 1.00 85.31 115 ASN A O 1
ATOM 895 N N . PRO A 1 116 ? -9.914 2.353 24.044 1.00 84.81 116 PRO A N 1
ATOM 896 C CA . PRO A 1 116 ? -10.839 1.213 24.094 1.00 84.81 116 PRO A CA 1
ATOM 897 C C . PRO A 1 116 ? -12.316 1.593 23.920 1.00 84.81 116 PRO A C 1
ATOM 899 O O . PRO A 1 116 ? -13.083 0.875 23.283 1.00 84.81 116 PRO A O 1
ATOM 902 N N . THR A 1 117 ? -12.721 2.765 24.420 1.00 86.19 117 THR A N 1
ATOM 903 C CA . THR A 1 117 ? -14.101 3.275 24.309 1.00 86.19 117 THR A CA 1
ATOM 904 C C . THR A 1 117 ? -14.483 3.695 22.887 1.00 86.19 117 THR A C 1
ATOM 906 O O . THR A 1 117 ? -15.665 3.871 22.590 1.00 86.19 117 THR A O 1
ATOM 909 N N . LYS A 1 118 ? -13.501 3.858 21.992 1.00 83.12 118 LYS A N 1
ATOM 910 C CA . LYS A 1 118 ? -13.695 4.214 20.579 1.00 83.12 118 LYS A CA 1
ATOM 911 C C . LYS A 1 118 ? -13.396 3.053 19.630 1.00 83.12 118 LYS A C 1
ATOM 913 O O . LYS A 1 118 ? -13.695 3.183 18.446 1.00 83.12 118 LYS A O 1
ATOM 918 N N . ALA A 1 119 ? -12.889 1.920 20.123 1.00 85.31 119 ALA A N 1
ATOM 919 C CA . ALA A 1 119 ? -12.528 0.764 19.301 1.00 85.31 119 ALA A CA 1
ATOM 920 C C . ALA A 1 119 ? -13.690 0.275 18.418 1.00 85.31 119 ALA A C 1
ATOM 922 O O . ALA A 1 119 ? -13.508 0.084 17.219 1.00 85.31 119 ALA A O 1
ATOM 923 N N . GLN A 1 120 ? -14.905 0.195 18.975 1.00 85.00 120 GLN A N 1
ATOM 924 C CA . GLN A 1 120 ? -16.110 -0.176 18.221 1.00 85.00 120 GLN A CA 1
ATOM 925 C C . GLN A 1 120 ? -16.421 0.801 17.075 1.00 85.00 120 GLN A C 1
ATOM 927 O O . GLN A 1 120 ? -16.854 0.381 16.005 1.00 85.00 120 GLN A O 1
ATOM 932 N N . ASN A 1 121 ? -16.171 2.100 17.270 1.00 85.81 121 ASN A N 1
ATOM 933 C CA . ASN A 1 121 ? -16.379 3.101 16.224 1.00 85.81 121 ASN A CA 1
ATOM 934 C C . ASN A 1 121 ? -15.324 2.991 15.122 1.00 85.81 121 ASN A C 1
ATOM 936 O O . ASN A 1 121 ? -15.660 3.154 13.952 1.00 85.81 121 ASN A O 1
ATOM 940 N N . ILE A 1 122 ? -14.071 2.693 15.480 1.00 86.44 122 ILE A N 1
ATOM 941 C CA . ILE A 1 122 ? -13.006 2.428 14.504 1.00 86.44 122 ILE A CA 1
ATOM 942 C C . ILE A 1 122 ? -13.388 1.208 13.659 1.00 86.44 122 ILE A C 1
ATOM 944 O O . ILE A 1 122 ? -13.386 1.300 12.436 1.00 86.44 122 ILE A O 1
ATOM 948 N N . ASP A 1 123 ? -13.805 0.110 14.292 1.00 85.56 123 ASP A N 1
ATOM 949 C CA . ASP A 1 123 ? -14.221 -1.113 13.594 1.00 85.56 123 ASP A CA 1
ATOM 950 C C . ASP A 1 123 ? -15.407 -0.906 12.650 1.00 85.56 123 ASP A C 1
ATOM 952 O O . ASP A 1 123 ? -15.419 -1.433 11.540 1.00 85.56 123 ASP A O 1
ATOM 956 N N . ALA A 1 124 ? -16.394 -0.112 13.063 1.00 88.00 124 ALA A N 1
ATOM 957 C CA . ALA A 1 124 ? -17.580 0.145 12.255 1.00 88.00 124 ALA A CA 1
ATOM 958 C C . ALA A 1 124 ? -17.329 1.092 11.065 1.00 88.00 124 ALA A C 1
ATOM 960 O O . ALA A 1 124 ? -18.104 1.081 10.108 1.00 88.00 124 ALA A O 1
ATOM 961 N N . ASN A 1 125 ? -16.287 1.932 11.116 1.00 90.94 125 ASN A N 1
ATOM 962 C CA . ASN A 1 125 ? -16.086 3.022 10.150 1.00 90.94 125 ASN A CA 1
ATOM 963 C C . ASN A 1 125 ? -14.797 2.917 9.323 1.00 90.94 125 ASN A C 1
ATOM 965 O O . ASN A 1 125 ? -14.628 3.701 8.381 1.00 90.94 125 ASN A O 1
ATOM 969 N N . LEU A 1 126 ? -13.908 1.970 9.637 1.00 90.44 126 LEU A N 1
ATOM 970 C CA . LEU A 1 126 ? -12.714 1.696 8.841 1.00 90.44 126 LEU A CA 1
ATOM 971 C C . LEU A 1 126 ? -13.105 1.152 7.462 1.00 90.44 126 LEU A C 1
ATOM 973 O O . LEU A 1 126 ? -13.849 0.180 7.337 1.00 90.44 126 LEU A O 1
ATOM 977 N N . LYS A 1 127 ? -12.593 1.791 6.411 1.00 91.00 127 LYS A N 1
ATOM 978 C CA . LYS A 1 127 ? -12.855 1.453 5.010 1.00 91.00 127 LYS A CA 1
ATOM 979 C C . LYS A 1 127 ? -11.558 1.446 4.220 1.00 91.00 127 LYS A C 1
ATOM 981 O O . LYS A 1 127 ? -10.744 2.356 4.362 1.00 91.00 127 LYS A O 1
ATOM 986 N N . PHE A 1 128 ? -11.418 0.466 3.332 1.00 89.94 128 PHE A N 1
ATOM 987 C CA . PHE A 1 128 ? -10.347 0.438 2.340 1.00 89.94 128 PHE A CA 1
ATOM 988 C C . PHE A 1 128 ? -10.709 1.348 1.171 1.00 89.94 128 PHE A C 1
ATOM 990 O O . PHE A 1 128 ? -11.643 1.046 0.426 1.00 89.94 128 PHE A O 1
ATOM 997 N N . VAL A 1 129 ? -10.006 2.470 1.033 1.00 90.25 129 VAL A N 1
ATOM 998 C CA . VAL A 1 129 ? -10.327 3.493 0.024 1.00 90.25 129 VAL A CA 1
ATOM 999 C C . VAL A 1 129 ? -9.206 3.751 -0.971 1.00 90.25 129 VAL A C 1
ATOM 1001 O O . VAL A 1 129 ? -9.514 4.313 -2.012 1.00 90.25 129 VAL A O 1
ATOM 1004 N N . ASN A 1 130 ? -7.978 3.284 -0.709 1.00 93.19 130 ASN A N 1
ATOM 1005 C CA . ASN A 1 130 ? -6.771 3.528 -1.511 1.00 93.19 130 ASN A CA 1
ATOM 1006 C C . ASN A 1 130 ? -6.560 5.014 -1.860 1.00 93.19 130 ASN A C 1
ATOM 1008 O O . ASN A 1 130 ? -7.291 5.621 -2.640 1.00 93.19 130 ASN A O 1
ATOM 1012 N N . LYS A 1 131 ? -5.510 5.621 -1.325 1.00 93.44 131 LYS A N 1
ATOM 1013 C CA . LYS A 1 131 ? -5.231 7.044 -1.496 1.00 93.44 131 LYS A CA 1
ATOM 1014 C C . LYS A 1 131 ? -3.749 7.257 -1.728 1.00 93.44 131 LYS A C 1
ATOM 1016 O O . LYS A 1 131 ? -2.942 6.788 -0.939 1.00 93.44 131 LYS A O 1
ATOM 1021 N N . VAL A 1 132 ? -3.397 8.025 -2.754 1.00 94.50 132 VAL A N 1
ATOM 1022 C CA . VAL A 1 132 ? -2.057 8.615 -2.846 1.00 94.50 132 VAL A CA 1
ATOM 1023 C C . VAL A 1 132 ? -2.004 9.802 -1.895 1.00 94.50 132 VAL A C 1
ATOM 1025 O O . VAL A 1 132 ? -2.865 10.683 -1.955 1.00 94.50 132 VAL A O 1
ATOM 1028 N N . VAL A 1 133 ? -1.040 9.782 -0.983 1.00 93.31 133 VAL A N 1
ATOM 1029 C CA . VAL A 1 133 ? -0.908 10.777 0.082 1.00 93.31 133 VAL A CA 1
ATOM 1030 C C . VAL A 1 133 ? 0.158 11.806 -0.259 1.00 93.31 133 VAL A C 1
ATOM 1032 O O . VAL A 1 133 ? -0.065 12.987 -0.011 1.00 93.31 133 VAL A O 1
ATOM 1035 N N . ASP A 1 134 ? 1.269 11.367 -0.849 1.00 93.25 134 ASP A N 1
ATOM 1036 C CA . ASP A 1 134 ? 2.376 12.235 -1.246 1.00 93.25 134 ASP A CA 1
ATOM 1037 C C . ASP A 1 134 ? 3.193 11.612 -2.387 1.00 93.25 134 ASP A C 1
ATOM 1039 O O . ASP A 1 134 ? 3.147 10.394 -2.598 1.00 93.25 134 ASP A O 1
ATOM 1043 N N . ILE A 1 135 ? 3.931 12.446 -3.121 1.00 94.12 135 ILE A N 1
ATOM 1044 C CA . ILE A 1 135 ? 4.856 12.035 -4.184 1.00 94.12 135 ILE A CA 1
ATOM 1045 C C . ILE A 1 135 ? 6.151 12.824 -4.040 1.00 94.12 135 ILE A C 1
ATOM 1047 O O . ILE A 1 135 ? 6.130 14.054 -4.010 1.00 94.12 135 ILE A O 1
ATOM 1051 N N . LYS A 1 136 ? 7.277 12.113 -3.982 1.00 92.56 136 LYS A N 1
ATOM 1052 C CA . LYS A 1 136 ? 8.610 12.705 -3.845 1.00 92.56 136 LYS A CA 1
ATOM 1053 C C . LYS A 1 136 ? 9.584 12.088 -4.831 1.00 92.56 136 LYS A C 1
ATOM 1055 O O . LYS A 1 136 ? 9.426 10.941 -5.225 1.00 92.56 136 LYS A O 1
ATOM 1060 N N . GLU A 1 137 ? 10.604 12.853 -5.185 1.00 91.44 137 GLU A N 1
ATOM 1061 C CA . GLU A 1 137 ? 11.772 12.345 -5.901 1.00 91.44 137 GLU A CA 1
ATOM 1062 C C . GLU A 1 137 ? 12.872 12.056 -4.879 1.00 91.44 137 GLU A C 1
ATOM 1064 O O . GLU A 1 137 ? 13.335 12.973 -4.196 1.00 91.44 137 GLU A O 1
ATOM 1069 N N . GLU A 1 138 ? 13.275 10.794 -4.760 1.00 88.44 138 GLU A N 1
ATOM 1070 C CA . GLU A 1 138 ? 14.300 10.333 -3.820 1.00 88.44 138 GLU A CA 1
ATOM 1071 C C . GLU A 1 138 ? 15.229 9.354 -4.543 1.00 88.44 138 GLU A C 1
ATOM 1073 O O . GLU A 1 138 ? 14.770 8.433 -5.213 1.00 88.44 138 GLU A O 1
ATOM 1078 N N . ASP A 1 139 ? 16.541 9.584 -4.453 1.00 85.31 139 ASP A N 1
ATOM 1079 C CA . ASP A 1 139 ? 17.577 8.732 -5.060 1.00 85.31 139 ASP A CA 1
ATOM 1080 C C . ASP A 1 139 ? 17.408 8.458 -6.572 1.00 85.31 139 ASP A C 1
ATOM 1082 O O . ASP A 1 139 ? 17.862 7.446 -7.098 1.00 85.31 139 ASP A O 1
ATOM 1086 N N . GLY A 1 140 ? 16.793 9.398 -7.299 1.00 84.31 140 GLY A N 1
ATOM 1087 C CA . GLY A 1 140 ? 16.541 9.276 -8.741 1.00 84.31 140 GLY A CA 1
ATOM 1088 C C . GLY A 1 140 ? 15.287 8.475 -9.099 1.00 84.31 140 GLY A C 1
ATOM 1089 O O . GLY A 1 140 ? 15.071 8.193 -10.277 1.00 84.31 140 GLY A O 1
ATOM 1090 N N . GLU A 1 141 ? 14.462 8.137 -8.108 1.00 91.50 141 GLU A N 1
ATOM 1091 C CA . GLU A 1 141 ? 13.177 7.467 -8.271 1.00 91.50 141 GLU A CA 1
ATOM 1092 C C . GLU A 1 141 ? 12.026 8.341 -7.761 1.00 91.50 141 GLU A C 1
ATOM 1094 O O . GLU A 1 141 ? 12.131 9.034 -6.746 1.00 91.50 141 GLU A O 1
ATOM 1099 N N . THR A 1 142 ? 10.872 8.221 -8.411 1.00 94.69 142 THR A N 1
ATOM 1100 C CA . THR A 1 142 ? 9.624 8.802 -7.928 1.00 94.69 142 THR A CA 1
ATOM 1101 C C . THR A 1 142 ? 9.015 7.868 -6.878 1.00 94.69 142 THR A C 1
ATOM 1103 O O . THR A 1 142 ? 8.473 6.810 -7.208 1.00 94.69 142 THR A O 1
ATOM 1106 N N . LYS A 1 143 ? 9.063 8.253 -5.603 1.00 95.00 143 LYS A N 1
ATOM 1107 C CA . LYS A 1 143 ? 8.409 7.561 -4.486 1.00 95.00 143 LYS A CA 1
ATOM 1108 C C . LYS A 1 143 ? 6.975 8.052 -4.327 1.00 95.00 143 LYS A C 1
ATOM 1110 O O . LYS A 1 143 ? 6.726 9.244 -4.145 1.00 95.00 143 LYS A O 1
ATOM 1115 N N . VAL A 1 144 ? 6.019 7.130 -4.347 1.00 96.12 144 VAL A N 1
ATOM 1116 C CA . VAL A 1 144 ? 4.596 7.407 -4.128 1.00 96.12 144 VAL A CA 1
ATOM 1117 C C . VAL A 1 144 ? 4.162 6.820 -2.794 1.00 96.12 144 VAL A C 1
ATOM 1119 O O . VAL A 1 144 ? 4.013 5.606 -2.650 1.00 96.12 144 VAL A O 1
ATOM 1122 N N . TYR A 1 145 ? 3.904 7.693 -1.829 1.00 95.31 145 TYR A N 1
ATOM 1123 C CA . TYR A 1 145 ? 3.396 7.327 -0.512 1.00 95.31 145 TYR A CA 1
ATOM 1124 C C . TYR A 1 145 ? 1.886 7.147 -0.608 1.00 95.31 145 TYR A C 1
ATOM 1126 O O . TYR A 1 145 ? 1.165 8.068 -1.006 1.00 95.31 145 TYR A O 1
ATOM 1134 N N . TYR A 1 146 ? 1.384 5.971 -0.246 1.00 95.62 146 TYR A N 1
ATOM 1135 C CA . TYR A 1 146 ? -0.035 5.646 -0.342 1.00 95.62 146 TYR A CA 1
ATOM 1136 C C . TYR A 1 146 ? -0.597 5.144 0.986 1.00 95.62 146 TYR A C 1
ATOM 1138 O O . TYR A 1 146 ? 0.098 4.540 1.794 1.00 95.62 146 TYR A O 1
ATOM 1146 N N . SER A 1 147 ? -1.888 5.369 1.204 1.00 94.69 147 SER A N 1
ATOM 1147 C CA . SER A 1 147 ? -2.665 4.760 2.279 1.00 94.69 147 SER A CA 1
ATOM 1148 C C . SER A 1 147 ? -3.717 3.832 1.689 1.00 94.69 147 SER A C 1
ATOM 1150 O O . SER A 1 147 ? -4.311 4.114 0.650 1.00 94.69 147 SER A O 1
ATOM 1152 N N . LEU A 1 148 ? -3.959 2.715 2.358 1.00 94.62 148 LEU A N 1
ATOM 1153 C CA . LEU A 1 148 ? -4.937 1.709 1.970 1.00 94.62 148 LEU A CA 1
ATOM 1154 C C . LEU A 1 148 ? -6.325 2.010 2.548 1.00 94.62 148 LEU A C 1
ATOM 1156 O O . LEU A 1 148 ? -7.318 1.465 2.066 1.00 94.62 148 LEU A O 1
ATOM 1160 N N . SER A 1 149 ? -6.435 2.898 3.544 1.00 92.56 149 SER A N 1
ATOM 1161 C CA . SER A 1 149 ? -7.679 3.127 4.288 1.00 92.56 149 SER A CA 1
ATOM 1162 C C . SER A 1 149 ? -7.996 4.597 4.574 1.00 92.56 149 SER A C 1
ATOM 1164 O O . SER A 1 149 ? -7.221 5.504 4.294 1.00 92.56 149 SER A O 1
ATOM 1166 N N . ASN A 1 150 ? -9.170 4.835 5.159 1.00 92.25 150 ASN A N 1
ATOM 1167 C CA . ASN A 1 150 ? -9.586 6.138 5.677 1.00 92.25 150 ASN A CA 1
ATOM 1168 C C . ASN A 1 150 ? -9.132 6.387 7.132 1.00 92.25 150 ASN A C 1
ATOM 1170 O O . ASN A 1 150 ? -9.682 7.264 7.799 1.00 92.25 150 ASN A O 1
ATOM 1174 N N . LEU A 1 151 ? -8.159 5.633 7.660 1.00 90.88 151 LEU A N 1
ATOM 1175 C CA . LEU A 1 151 ? -7.773 5.700 9.075 1.00 90.88 151 LEU A CA 1
ATOM 1176 C C . LEU A 1 151 ? -7.404 7.120 9.533 1.00 90.88 151 LEU A C 1
ATOM 1178 O O . LEU A 1 151 ? -7.820 7.544 10.610 1.00 90.88 151 LEU A O 1
ATOM 1182 N N . GLN A 1 152 ? -6.692 7.885 8.699 1.00 88.19 152 GLN A N 1
ATOM 1183 C CA . GLN A 1 152 ? -6.324 9.272 9.008 1.00 88.19 152 GLN A CA 1
ATOM 1184 C C . GLN A 1 152 ? -7.554 10.160 9.271 1.00 88.19 152 GLN A C 1
ATOM 1186 O O . GLN A 1 152 ? -7.524 11.041 10.132 1.00 88.19 152 GLN A O 1
ATOM 1191 N N . GLU A 1 153 ? -8.649 9.934 8.544 1.00 88.56 153 GLU A N 1
ATOM 1192 C CA . GLU A 1 153 ? -9.903 10.670 8.724 1.00 88.56 153 GLU A CA 1
ATOM 1193 C C . GLU A 1 153 ? -10.572 10.288 10.046 1.00 88.56 153 GLU A C 1
ATOM 1195 O O . GLU A 1 153 ? -11.066 11.163 10.754 1.00 88.56 153 GLU A O 1
ATOM 1200 N N . LEU A 1 154 ? -10.524 9.007 10.426 1.00 88.94 154 LEU A N 1
ATOM 1201 C CA . LEU A 1 154 ? -11.071 8.518 11.696 1.00 88.94 154 LEU A CA 1
ATOM 1202 C C . LEU A 1 154 ? -10.295 9.049 12.905 1.00 88.94 154 LEU A C 1
ATOM 1204 O O . LEU A 1 154 ? -10.911 9.451 13.893 1.00 88.94 154 LEU A O 1
ATOM 1208 N N . ILE A 1 155 ? -8.960 9.105 12.820 1.00 86.69 155 ILE A N 1
ATOM 1209 C CA . ILE A 1 155 ? -8.103 9.684 13.868 1.00 86.69 155 ILE A CA 1
ATOM 1210 C C . ILE A 1 155 ? -8.508 11.135 14.143 1.00 86.69 155 ILE A C 1
ATOM 1212 O O . ILE A 1 155 ? -8.700 11.514 15.301 1.00 86.69 155 ILE A O 1
ATOM 1216 N N . LYS A 1 156 ? -8.696 11.927 13.078 1.00 85.50 156 LYS A N 1
ATOM 1217 C CA . LYS A 1 156 ? -9.129 13.329 13.167 1.00 85.50 156 LYS A CA 1
ATOM 1218 C C . LYS A 1 156 ? -10.559 13.447 13.693 1.00 85.50 156 LYS A C 1
ATOM 1220 O O . LYS A 1 156 ? -10.808 14.219 14.612 1.00 85.50 156 LYS A O 1
ATOM 1225 N N . MET A 1 157 ? -11.487 12.662 13.145 1.00 85.38 157 MET A N 1
ATOM 1226 C CA . MET A 1 157 ? -12.909 12.693 13.503 1.00 85.38 157 MET A CA 1
ATOM 1227 C C . MET A 1 157 ? -13.152 12.378 14.982 1.00 85.38 157 MET A C 1
ATOM 1229 O O . MET A 1 157 ? -14.001 13.004 15.613 1.00 85.38 157 MET A O 1
ATOM 1233 N N . TYR A 1 158 ? -12.417 11.416 15.543 1.00 83.88 158 TYR A N 1
ATOM 1234 C CA . TYR A 1 158 ? -12.574 11.004 16.939 1.00 83.88 158 TYR A CA 1
ATOM 1235 C C . TYR A 1 158 ? -11.576 11.655 17.898 1.00 83.88 158 TYR A C 1
ATOM 1237 O O . TYR A 1 158 ? -11.626 11.349 19.089 1.00 83.88 158 TYR A O 1
ATOM 1245 N N . ASN A 1 159 ? -10.718 12.553 17.401 1.00 80.12 159 ASN A N 1
ATOM 1246 C CA . ASN A 1 159 ? -9.684 13.247 18.166 1.00 80.12 159 ASN A CA 1
ATOM 1247 C C . ASN A 1 159 ? -8.831 12.283 19.014 1.00 80.12 159 ASN A C 1
ATOM 1249 O O . ASN A 1 159 ? -8.724 12.433 20.229 1.00 80.12 159 ASN A O 1
ATOM 1253 N N . LEU A 1 160 ? -8.264 11.252 18.377 1.00 76.94 160 LEU A N 1
ATOM 1254 C CA . LEU A 1 160 ? -7.627 10.127 19.082 1.00 76.94 160 LEU A CA 1
ATOM 1255 C C . LEU A 1 160 ? -6.251 10.446 19.697 1.00 76.94 160 LEU A C 1
ATOM 1257 O O . LEU A 1 160 ? -5.658 9.554 20.295 1.00 76.94 160 LEU A O 1
ATOM 1261 N N . GLY A 1 161 ? -5.743 11.680 19.567 1.00 66.00 161 GLY A N 1
ATOM 1262 C CA . GLY A 1 161 ? -4.555 12.190 20.277 1.00 66.00 161 GLY A CA 1
ATOM 1263 C C . GLY A 1 161 ? -3.220 11.498 19.969 1.00 66.00 161 GLY A C 1
ATOM 1264 O O . GLY A 1 161 ? -2.206 11.840 20.567 1.00 66.00 161 GLY A O 1
ATOM 1265 N N . ILE A 1 162 ? -3.214 10.534 19.048 1.00 64.69 162 ILE A N 1
ATOM 1266 C CA . ILE A 1 162 ? -2.062 9.726 18.639 1.00 64.69 162 ILE A CA 1
ATOM 1267 C C . ILE A 1 162 ? -1.879 9.950 17.137 1.00 64.69 162 ILE A C 1
ATOM 1269 O O . ILE A 1 162 ? -2.874 10.055 16.417 1.00 64.69 162 ILE A O 1
ATOM 1273 N N . TYR A 1 163 ? -0.626 10.034 16.676 1.00 64.81 163 TYR A N 1
ATOM 1274 C CA . TYR A 1 163 ? -0.259 10.448 15.310 1.00 64.81 163 TYR A CA 1
ATOM 1275 C C . TYR A 1 163 ? -0.628 11.915 15.017 1.00 64.81 163 TYR A C 1
ATOM 1277 O O . TYR A 1 163 ? -1.324 12.228 14.052 1.00 64.81 163 TYR A O 1
ATOM 1285 N N . THR A 1 164 ? -0.202 12.823 15.901 1.00 53.72 164 THR A N 1
ATOM 1286 C CA . THR A 1 164 ? -0.503 14.264 15.836 1.00 53.72 164 THR A CA 1
ATOM 1287 C C . THR A 1 164 ? 0.280 15.022 14.764 1.00 53.72 164 THR A C 1
ATOM 1289 O O . THR A 1 164 ? -0.068 16.163 14.472 1.00 53.72 164 THR A O 1
ATOM 129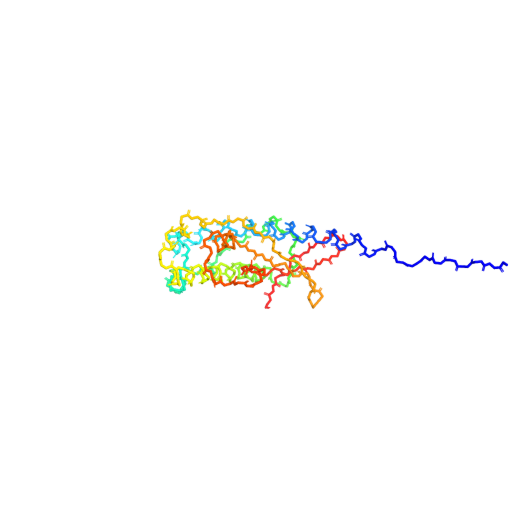2 N N . GLU A 1 165 ? 1.290 14.405 14.153 1.00 51.81 165 GLU A N 1
ATOM 1293 C CA . GLU A 1 165 ? 2.068 14.991 13.063 1.00 51.81 165 GLU A CA 1
ATOM 1294 C C . GLU A 1 165 ? 2.182 14.017 11.878 1.00 51.81 165 GLU A C 1
ATOM 1296 O O . GLU A 1 165 ? 2.175 12.799 12.051 1.00 51.81 165 GLU A O 1
ATOM 1301 N N . GLU A 1 166 ? 2.280 14.611 10.686 1.00 58.28 166 GLU A N 1
ATOM 1302 C CA . GLU A 1 166 ? 2.591 14.014 9.381 1.00 58.28 166 GLU A CA 1
ATOM 1303 C C . GLU A 1 166 ? 1.487 13.306 8.567 1.00 58.28 166 GLU A C 1
ATOM 1305 O O . GLU A 1 166 ? 0.434 12.843 9.014 1.00 58.28 166 GLU A O 1
ATOM 1310 N N . ILE A 1 167 ? 1.748 13.330 7.262 1.00 65.12 167 ILE A N 1
ATOM 1311 C CA . ILE A 1 167 ? 1.086 12.604 6.184 1.00 65.12 167 ILE A CA 1
ATOM 1312 C C . ILE A 1 167 ? 1.095 11.109 6.550 1.00 65.12 167 ILE A C 1
ATOM 1314 O O . ILE A 1 167 ? 2.130 10.456 6.480 1.00 65.12 167 ILE A O 1
ATOM 1318 N N . LEU A 1 168 ? -0.054 10.556 6.957 1.00 84.06 168 LEU A N 1
ATOM 1319 C CA . LEU A 1 168 ? -0.167 9.132 7.282 1.00 84.06 168 LEU A CA 1
ATOM 1320 C C . LEU A 1 168 ? -0.255 8.316 5.986 1.00 84.06 168 LEU A C 1
ATOM 1322 O O . LEU A 1 168 ? -1.261 8.392 5.279 1.00 84.06 168 LEU A O 1
ATOM 1326 N N . TYR A 1 169 ? 0.774 7.524 5.699 1.00 91.25 169 TYR A N 1
ATOM 1327 C CA . TYR A 1 169 ? 0.815 6.570 4.588 1.00 91.25 169 TYR A CA 1
ATOM 1328 C C . TYR A 1 169 ? 1.082 5.163 5.117 1.00 91.25 169 TYR A C 1
ATOM 1330 O O . TYR A 1 169 ? 1.787 4.998 6.111 1.00 91.25 169 TYR A O 1
ATOM 1338 N N . ASP A 1 170 ? 0.504 4.154 4.479 1.00 93.69 170 ASP A N 1
ATOM 1339 C CA . ASP A 1 170 ? 0.638 2.746 4.855 1.00 93.69 170 ASP A CA 1
ATOM 1340 C C . ASP A 1 170 ? 1.784 2.068 4.099 1.00 93.69 170 ASP A C 1
ATOM 1342 O O . ASP A 1 170 ? 2.450 1.221 4.673 1.00 93.69 170 ASP A O 1
ATOM 1346 N N . GLY A 1 171 ? 2.059 2.478 2.857 1.00 94.00 171 GLY A N 1
ATOM 1347 C CA . GLY A 1 171 ? 3.159 1.945 2.055 1.00 94.00 171 GLY A CA 1
ATOM 1348 C C . GLY A 1 171 ? 3.759 2.970 1.100 1.00 94.00 171 GLY A C 1
ATOM 1349 O O . GLY A 1 171 ? 3.250 4.086 0.949 1.00 94.00 171 GLY A O 1
ATOM 1350 N N . ILE A 1 172 ? 4.854 2.573 0.456 1.00 95.50 172 ILE A N 1
ATOM 1351 C CA . ILE A 1 172 ? 5.598 3.378 -0.516 1.00 95.50 172 ILE A CA 1
ATOM 1352 C C . ILE A 1 172 ? 5.757 2.544 -1.781 1.00 95.50 172 ILE A C 1
ATOM 1354 O O . ILE A 1 172 ? 6.212 1.408 -1.703 1.00 95.50 172 ILE A O 1
ATOM 1358 N N . LEU A 1 173 ? 5.387 3.091 -2.937 1.00 96.12 173 LEU A N 1
ATOM 1359 C CA . LEU A 1 173 ? 5.627 2.473 -4.240 1.00 96.12 173 LEU A CA 1
ATOM 1360 C C . LEU A 1 173 ? 6.644 3.301 -5.015 1.00 96.12 173 LEU A C 1
ATOM 1362 O O . LEU A 1 173 ? 6.466 4.509 -5.156 1.00 96.12 173 LEU A O 1
ATOM 1366 N N . SER A 1 174 ? 7.665 2.653 -5.556 1.00 96.00 174 SER A N 1
ATOM 1367 C CA . SER A 1 174 ? 8.729 3.337 -6.289 1.00 96.00 174 SER A CA 1
ATOM 1368 C C . SER A 1 174 ? 8.529 3.207 -7.786 1.00 96.00 174 SER A C 1
ATOM 1370 O O . SER A 1 174 ? 8.182 2.137 -8.295 1.00 96.00 174 SER A O 1
ATOM 1372 N N . LEU A 1 175 ? 8.717 4.316 -8.492 1.00 96.19 175 LEU A N 1
ATOM 1373 C CA . LEU A 1 175 ? 8.490 4.427 -9.920 1.00 96.19 175 LEU A CA 1
ATOM 1374 C C . LEU A 1 175 ? 9.690 5.086 -10.607 1.00 96.19 175 LEU A C 1
ATOM 1376 O O . LEU A 1 175 ? 10.314 5.997 -10.074 1.00 96.19 175 LEU A O 1
ATOM 1380 N N . GLU A 1 176 ? 9.951 4.682 -11.844 1.00 94.31 176 GLU A N 1
ATOM 1381 C CA . GLU A 1 176 ? 10.803 5.426 -12.771 1.00 94.31 176 GLU A CA 1
ATOM 1382 C C . GLU A 1 176 ? 9.901 6.220 -13.716 1.00 94.31 176 GLU A C 1
ATOM 1384 O O . GLU A 1 176 ? 9.119 5.623 -14.466 1.00 94.31 176 GLU A O 1
ATOM 1389 N N . CYS A 1 177 ? 9.994 7.551 -13.684 1.00 93.31 177 CYS A N 1
ATOM 1390 C CA . CYS A 1 177 ? 9.196 8.440 -14.524 1.00 93.31 177 CYS A CA 1
ATOM 1391 C C . CYS A 1 177 ? 10.067 9.187 -15.549 1.00 93.31 177 CYS A C 1
ATOM 1393 O O . CYS A 1 177 ? 11.067 9.811 -15.212 1.00 93.31 177 CYS A O 1
ATOM 1395 N N . GLY A 1 178 ? 9.661 9.155 -16.819 1.00 87.06 178 GLY A N 1
ATOM 1396 C CA . GLY A 1 178 ? 10.327 9.837 -17.929 1.00 87.06 178 GLY A CA 1
ATOM 1397 C C . GLY A 1 178 ? 9.347 10.118 -19.065 1.00 87.06 178 GLY A C 1
ATOM 1398 O O . GLY A 1 178 ? 8.414 9.347 -19.294 1.00 87.06 178 GLY A O 1
ATOM 1399 N N . ASP A 1 179 ? 9.512 11.250 -19.753 1.00 83.75 179 ASP A N 1
ATOM 1400 C CA . ASP A 1 179 ? 8.642 11.676 -20.863 1.00 83.75 179 ASP A CA 1
ATOM 1401 C C . ASP A 1 179 ? 7.132 11.637 -20.527 1.00 83.75 179 ASP A C 1
ATOM 1403 O O . ASP A 1 179 ? 6.293 11.253 -21.347 1.00 83.75 179 ASP A O 1
ATOM 1407 N N . GLY A 1 180 ? 6.777 12.001 -19.286 1.00 84.06 180 GLY A N 1
ATOM 1408 C CA . GLY A 1 180 ? 5.394 12.015 -18.791 1.00 84.06 180 GLY A CA 1
ATOM 1409 C C . GLY A 1 180 ? 4.772 10.630 -18.570 1.00 84.06 180 GLY A C 1
ATOM 1410 O O . GLY A 1 180 ? 3.555 10.525 -18.436 1.00 84.06 180 GLY A O 1
ATOM 1411 N N . LYS A 1 181 ? 5.574 9.560 -18.557 1.00 90.50 181 LYS A N 1
ATOM 1412 C CA . LYS A 1 181 ? 5.136 8.186 -18.276 1.00 90.50 181 LYS A CA 1
ATOM 1413 C C . LYS A 1 181 ? 5.944 7.608 -17.129 1.00 90.50 181 LYS A C 1
ATOM 1415 O O . LYS A 1 181 ? 7.137 7.860 -17.033 1.00 90.50 181 LYS A O 1
ATOM 1420 N N . CYS A 1 182 ? 5.307 6.773 -16.318 1.00 95.31 182 CYS A N 1
ATOM 1421 C CA . CYS A 1 182 ? 5.964 6.081 -15.216 1.00 95.31 182 CYS A CA 1
ATOM 1422 C C . CYS A 1 182 ? 5.926 4.565 -15.402 1.00 95.31 182 CYS A C 1
ATOM 1424 O O . CYS A 1 182 ? 5.027 4.027 -16.060 1.00 95.31 182 CYS A O 1
ATOM 1426 N N . LYS A 1 183 ? 6.892 3.879 -14.796 1.00 96.50 183 LYS A N 1
ATOM 1427 C CA . LYS A 1 183 ? 6.909 2.426 -14.634 1.00 96.50 183 LYS A CA 1
ATOM 1428 C C . LYS A 1 183 ? 7.152 2.067 -13.179 1.00 96.50 183 LYS A C 1
ATOM 1430 O O . LYS A 1 183 ? 7.963 2.707 -12.527 1.00 96.50 183 LYS A O 1
ATOM 1435 N N . ILE A 1 184 ? 6.467 1.034 -12.704 1.00 97.25 184 ILE A N 1
ATOM 1436 C CA . ILE A 1 184 ? 6.661 0.476 -11.367 1.00 97.25 184 ILE A CA 1
ATOM 1437 C C . ILE A 1 184 ? 8.017 -0.217 -11.305 1.00 97.25 184 ILE A C 1
ATOM 1439 O O . ILE A 1 184 ? 8.348 -0.991 -12.210 1.00 97.25 184 ILE A O 1
ATOM 1443 N N . LEU A 1 185 ? 8.746 0.052 -10.229 1.00 95.69 185 LEU A N 1
ATOM 1444 C CA . LEU A 1 185 ? 9.979 -0.618 -9.851 1.00 95.69 185 LEU A CA 1
ATOM 1445 C C . LEU A 1 185 ? 9.657 -1.611 -8.721 1.00 95.69 185 LEU A C 1
ATOM 1447 O O . LEU A 1 185 ? 9.291 -1.170 -7.629 1.00 95.69 185 LEU A O 1
ATOM 1451 N N . PRO A 1 186 ? 9.736 -2.929 -8.969 1.00 89.69 186 PRO A N 1
ATOM 1452 C CA . PRO A 1 186 ? 9.873 -3.917 -7.899 1.00 89.69 186 PRO A CA 1
ATOM 1453 C C . PRO A 1 186 ? 11.103 -3.526 -7.062 1.00 89.69 186 PRO A C 1
ATOM 1455 O O . PRO A 1 186 ? 12.150 -3.223 -7.635 1.00 89.69 186 PRO A O 1
ATOM 1458 N N . GLN A 1 187 ? 10.946 -3.341 -5.749 1.00 75.00 187 GLN A N 1
ATOM 1459 C CA . GLN A 1 187 ? 12.049 -2.927 -4.872 1.00 75.00 187 GLN A CA 1
ATOM 1460 C C . GLN A 1 187 ? 12.525 -4.116 -4.044 1.00 75.00 187 GLN A C 1
ATOM 1462 O O . GLN A 1 187 ? 11.691 -4.850 -3.513 1.00 75.00 187 GLN A O 1
ATOM 1467 N N . ASN A 1 188 ? 13.849 -4.204 -3.889 1.00 51.91 188 ASN A N 1
ATOM 1468 C CA . ASN A 1 188 ? 14.560 -5.030 -2.911 1.00 51.91 188 ASN A CA 1
ATOM 1469 C C . ASN A 1 188 ? 14.747 -4.295 -1.580 1.00 51.91 188 ASN A C 1
ATOM 1471 O O . ASN A 1 188 ? 14.981 -3.063 -1.628 1.00 51.91 188 ASN A O 1
#